Protein AF-L8LWR5-F1 (afdb_monomer_lite)

Radius of gyration: 21.98 Å; chains: 1; bounding box: 52×37×70 Å

Secondary structure (DSSP, 8-state):
-PPPPEEEEEEEEE-SSSHHHHHHHHHHHHHHSTTEEEEEE--EEEEPPSSSS-PPEEEEEEEEEE-S-HHHHHHHHHHHHHHTT----STT---S-EEEEEEETT--EEETTEEES-TTGGG-HHHHHHHHHH-TTPBPTTT--BHHHHHTTS--TTEEEEBPPPTT-B--HHHIIIIISS--SSS-HHHHHHTTT--TT-HHHHHHHHHHHHHHSPEEEEEEETTEEEEEEEEEEE-TTS-EEEEEEEEEEETTT--EEEEEEEEPTTS---

Foldseek 3Di:
DQQFWWKWKKKKKAFDDPQVVLRVVLLVLQCVDPFKHWPDKFFWWWFAADDDDDGTMTMIMTIITGSDDPVVVVVVQVVSQVVQVADPDDDSDGGGMDMGTAATHLDADDDPVDGPNPPCQLADLSNLVRCCRPFQQDQRNPVRDGSVVSNVVYDNPGTWGFAQADLQADEDLCCQQVNQQDADPPQHNNVVLCVLPDHNVPSVLQVVLVSVQSVPWTWTFDQADPQATKIKTWDWRQGPNRDTFTKIWIWGLGPVPRHIYTDDMDGDPPDPDD

Structure (mmCIF, N/CA/C/O backbone):
data_AF-L8LWR5-F1
#
_entry.id   AF-L8LWR5-F1
#
loop_
_atom_site.group_PDB
_atom_site.id
_atom_site.type_symbol
_atom_site.label_atom_id
_atom_site.label_alt_id
_atom_site.label_comp_id
_atom_site.label_asym_id
_atom_site.label_entity_id
_atom_site.label_seq_id
_atom_site.pdbx_PDB_ins_code
_atom_site.Cartn_x
_atom_site.Cartn_y
_atom_site.Cartn_z
_atom_site.occupancy
_atom_site.B_iso_or_equiv
_atom_site.auth_seq_id
_atom_site.auth_comp_id
_atom_site.auth_asym_id
_atom_site.auth_atom_id
_atom_site.pdbx_PDB_model_num
ATOM 1 N N . MET A 1 1 ? -4.055 -8.097 36.828 1.00 40.09 1 MET A N 1
ATOM 2 C CA . MET A 1 1 ? -4.876 -8.878 35.877 1.00 40.09 1 MET A CA 1
ATOM 3 C C . MET A 1 1 ? -4.108 -8.905 34.569 1.00 40.09 1 MET A C 1
ATOM 5 O O . MET A 1 1 ? -3.702 -7.833 34.145 1.00 40.09 1 MET A O 1
ATOM 9 N N . LYS A 1 2 ? -3.802 -10.078 33.997 1.00 43.31 2 LYS A N 1
ATOM 10 C CA . LYS A 1 2 ? -3.203 -10.131 32.653 1.00 43.31 2 LYS A CA 1
ATOM 11 C C . LYS A 1 2 ? -4.233 -9.543 31.689 1.00 43.31 2 LYS A C 1
ATOM 13 O O . LYS A 1 2 ? -5.351 -10.051 31.640 1.00 43.31 2 LYS A O 1
ATOM 18 N N . GLN A 1 3 ? -3.900 -8.433 31.037 1.00 62.25 3 GLN A N 1
ATOM 19 C CA . GLN A 1 3 ? -4.728 -7.875 29.974 1.00 62.25 3 GLN A CA 1
ATOM 20 C C . GLN A 1 3 ? -4.812 -8.953 28.881 1.00 62.25 3 GLN A C 1
ATOM 22 O O . GLN A 1 3 ? -3.787 -9.537 28.534 1.00 62.25 3 GLN A O 1
ATOM 27 N N . GLY A 1 4 ? -6.016 -9.309 28.428 1.00 80.00 4 GLY A N 1
ATOM 28 C CA . GLY A 1 4 ? -6.154 -10.218 27.286 1.00 80.00 4 GLY A CA 1
ATOM 29 C C . GLY A 1 4 ? -5.537 -9.593 26.033 1.00 80.00 4 GLY A C 1
ATOM 30 O O . GLY A 1 4 ? -5.443 -8.370 25.951 1.00 80.00 4 GLY A O 1
ATOM 31 N N . SER A 1 5 ? -5.121 -10.422 25.075 1.00 91.38 5 SER A N 1
ATOM 32 C CA . SER A 1 5 ? -4.774 -9.935 23.738 1.00 91.38 5 SER A CA 1
ATOM 33 C C . SER A 1 5 ? -6.059 -9.637 22.963 1.00 91.38 5 SER A C 1
ATOM 35 O O . SER A 1 5 ? -7.003 -10.433 23.007 1.00 91.38 5 SER A O 1
ATOM 37 N N . PHE A 1 6 ? -6.112 -8.492 22.289 1.00 96.81 6 PHE A N 1
ATOM 38 C CA . PHE A 1 6 ? -7.252 -8.054 21.492 1.00 96.81 6 PHE A CA 1
ATOM 39 C C . PHE A 1 6 ? -6.855 -7.907 20.022 1.00 96.81 6 PHE A C 1
ATOM 41 O O . PHE A 1 6 ? -5.813 -7.305 19.748 1.00 96.81 6 PHE A O 1
ATOM 48 N N . PRO A 1 7 ? -7.703 -8.358 19.080 1.00 98.06 7 PRO A N 1
ATOM 49 C CA . PRO A 1 7 ? -7.481 -8.084 17.674 1.00 98.06 7 PRO A CA 1
ATOM 50 C C . PRO A 1 7 ? -7.686 -6.590 17.423 1.00 98.06 7 PRO A C 1
ATOM 52 O O . PRO A 1 7 ? -8.655 -5.982 17.885 1.00 98.06 7 PRO A O 1
ATOM 55 N N . VAL A 1 8 ? -6.791 -5.991 16.657 1.00 98.69 8 VAL A N 1
ATOM 56 C CA . VAL A 1 8 ? -6.771 -4.566 16.335 1.00 98.69 8 VAL A CA 1
ATOM 57 C C . VAL A 1 8 ? -6.543 -4.398 14.841 1.00 98.69 8 VAL A C 1
ATOM 59 O O . VAL A 1 8 ? -5.722 -5.099 14.256 1.00 98.69 8 VAL A O 1
ATOM 62 N N . ALA A 1 9 ? -7.225 -3.431 14.232 1.00 98.81 9 ALA A N 1
ATOM 63 C CA . ALA A 1 9 ? -6.930 -2.995 12.872 1.00 98.81 9 ALA A CA 1
ATOM 64 C C . ALA A 1 9 ? -6.361 -1.575 12.888 1.00 98.81 9 ALA A C 1
ATOM 66 O O . ALA A 1 9 ? -6.927 -0.680 13.526 1.00 98.81 9 ALA A O 1
ATOM 67 N N . ILE A 1 10 ? -5.273 -1.362 12.152 1.00 98.81 10 ILE A N 1
ATOM 68 C CA . ILE A 1 10 ? -4.695 -0.036 11.907 1.00 98.81 10 ILE A CA 1
ATOM 69 C C . ILE A 1 10 ? -4.599 0.238 10.404 1.00 98.81 10 ILE A C 1
ATOM 71 O O . ILE A 1 10 ? -4.400 -0.691 9.619 1.00 98.81 10 ILE A O 1
ATOM 75 N N . ALA A 1 11 ? -4.702 1.506 10.008 1.00 98.62 11 ALA A N 1
ATOM 76 C CA . ALA A 1 11 ? -4.314 1.966 8.677 1.00 98.62 11 ALA A CA 1
ATOM 77 C C . ALA A 1 11 ? -2.909 2.567 8.722 1.00 98.62 11 ALA A C 1
ATOM 79 O O . ALA A 1 11 ? -2.518 3.186 9.712 1.00 98.62 11 ALA A O 1
ATOM 80 N N . LEU A 1 12 ? -2.176 2.405 7.625 1.00 98.44 12 LEU A N 1
ATOM 81 C CA . LEU A 1 12 ? -0.860 2.985 7.412 1.00 98.44 12 LEU A CA 1
ATOM 82 C C . LEU A 1 12 ? -0.876 3.800 6.119 1.00 98.44 12 LEU A C 1
ATOM 84 O O . LEU A 1 12 ? -1.425 3.338 5.118 1.00 98.44 12 LEU A O 1
ATOM 88 N N . GLY A 1 13 ? -0.247 4.975 6.126 1.00 97.62 13 GLY A N 1
ATOM 89 C CA . GLY A 1 13 ? -0.164 5.853 4.960 1.00 97.62 13 GLY A CA 1
ATOM 90 C C . GLY A 1 13 ? 1.150 6.627 4.875 1.00 97.62 13 GLY A C 1
ATOM 91 O O . GLY A 1 13 ? 1.664 7.113 5.878 1.00 97.62 13 GLY A O 1
ATOM 92 N N . SER A 1 14 ? 1.697 6.782 3.670 1.00 96.25 14 SER A N 1
ATOM 93 C CA . SER A 1 14 ? 2.899 7.587 3.410 1.00 96.25 14 SER A CA 1
ATOM 94 C C . SER A 1 14 ? 2.841 8.227 2.024 1.00 96.25 14 SER A C 1
ATOM 96 O O . SER A 1 14 ? 2.447 7.565 1.068 1.00 96.25 14 SER A O 1
ATOM 98 N N . ASN A 1 15 ? 3.239 9.497 1.896 1.00 94.19 15 ASN A N 1
ATOM 99 C CA . ASN A 1 15 ? 3.390 10.170 0.595 1.00 94.19 15 ASN A CA 1
ATOM 100 C C . ASN A 1 15 ? 4.654 11.039 0.480 1.00 94.19 15 ASN A C 1
ATOM 102 O O . ASN A 1 15 ? 4.763 11.865 -0.428 1.00 94.19 15 ASN A O 1
ATOM 106 N N . LEU A 1 16 ? 5.608 10.878 1.400 1.00 89.56 16 LEU A N 1
ATOM 107 C CA . LEU A 1 16 ? 6.911 11.540 1.359 1.00 89.56 16 LEU A CA 1
ATOM 108 C C . LEU A 1 16 ? 8.041 10.529 1.555 1.00 89.56 16 LEU A C 1
ATOM 110 O O . LEU A 1 16 ? 7.995 9.722 2.481 1.00 89.56 16 LEU A O 1
ATOM 114 N N . GLY A 1 17 ? 9.094 10.659 0.746 1.00 86.50 17 GLY A N 1
ATOM 115 C CA . GLY A 1 17 ? 10.268 9.787 0.791 1.00 86.50 17 GLY A CA 1
ATOM 116 C C . GLY A 1 17 ? 10.012 8.412 0.170 1.00 86.50 17 GLY A C 1
ATOM 117 O O . GLY A 1 17 ? 9.134 8.251 -0.675 1.00 86.50 17 GLY A O 1
ATOM 118 N N . GLU A 1 18 ? 10.787 7.418 0.601 1.00 83.19 18 GLU A N 1
ATOM 119 C CA . GLU A 1 18 ? 10.659 6.024 0.161 1.00 83.19 18 GLU A CA 1
ATOM 120 C C . GLU A 1 18 ? 9.482 5.340 0.875 1.00 83.19 18 GLU A C 1
ATOM 122 O O . GLU A 1 18 ? 9.669 4.527 1.781 1.00 83.19 18 GLU A O 1
ATOM 127 N N . SER A 1 19 ? 8.253 5.710 0.493 1.00 90.00 19 SER A N 1
ATOM 128 C CA . SER A 1 19 ? 7.019 5.367 1.212 1.00 90.00 19 SER A CA 1
ATOM 129 C C . SER A 1 19 ? 6.867 3.883 1.543 1.00 90.00 19 SER A C 1
ATOM 131 O O . SER A 1 19 ? 6.532 3.560 2.677 1.00 90.00 19 SER A O 1
ATOM 133 N N . ILE A 1 20 ? 7.161 2.969 0.611 1.00 86.56 20 ILE A N 1
ATOM 134 C CA . ILE A 1 20 ? 7.076 1.520 0.876 1.00 86.56 20 ILE A CA 1
ATOM 135 C C . ILE A 1 20 ? 8.054 1.115 1.983 1.00 86.56 20 ILE A C 1
ATOM 137 O O . ILE A 1 20 ? 7.659 0.448 2.933 1.00 86.56 20 ILE A O 1
ATOM 141 N N . SER A 1 21 ? 9.312 1.549 1.897 1.00 80.50 21 SER A N 1
ATOM 142 C CA . SER A 1 21 ? 10.330 1.242 2.906 1.00 80.50 21 SER A CA 1
ATOM 143 C C . SER A 1 21 ? 9.958 1.815 4.274 1.00 80.50 21 SER A C 1
ATOM 145 O O . SER A 1 21 ? 10.135 1.145 5.286 1.00 80.50 21 SER A O 1
ATOM 147 N N . ILE A 1 22 ? 9.404 3.031 4.317 1.00 90.62 22 ILE A N 1
ATOM 148 C CA . ILE A 1 22 ? 8.927 3.653 5.561 1.00 90.62 22 ILE A CA 1
ATOM 149 C C . ILE A 1 22 ? 7.793 2.826 6.183 1.00 90.62 22 ILE A C 1
ATOM 151 O O . ILE A 1 22 ? 7.815 2.563 7.384 1.00 90.62 22 ILE A O 1
ATOM 155 N N . LEU A 1 23 ? 6.826 2.392 5.372 1.00 95.19 23 LEU A N 1
ATOM 156 C CA . LEU A 1 23 ? 5.682 1.602 5.826 1.00 95.19 23 LEU A CA 1
ATOM 157 C C . LEU A 1 23 ? 6.098 0.205 6.318 1.00 95.19 23 LEU A C 1
ATOM 159 O O . LEU A 1 23 ? 5.654 -0.222 7.381 1.00 95.19 23 LEU A O 1
ATOM 163 N N . GLU A 1 24 ? 6.983 -0.490 5.598 1.00 90.88 24 GLU A N 1
ATOM 164 C CA . GLU A 1 24 ? 7.512 -1.796 6.025 1.00 90.88 24 GLU A CA 1
ATOM 165 C C . GLU A 1 24 ? 8.336 -1.669 7.319 1.00 90.88 24 GLU A C 1
ATOM 167 O O . GLU A 1 24 ? 8.183 -2.476 8.235 1.00 90.88 24 GLU A O 1
ATOM 172 N N . ASN A 1 25 ? 9.145 -0.612 7.458 1.00 90.25 25 ASN A N 1
ATOM 173 C CA . ASN A 1 25 ? 9.885 -0.351 8.695 1.00 90.25 25 ASN A CA 1
ATOM 174 C C . ASN A 1 25 ? 8.950 -0.087 9.886 1.00 90.25 25 ASN A C 1
ATOM 176 O O . ASN A 1 25 ? 9.220 -0.570 10.985 1.00 90.25 25 ASN A O 1
ATOM 180 N N . ALA A 1 26 ? 7.838 0.626 9.677 1.00 97.69 26 ALA A N 1
ATOM 181 C CA . ALA A 1 26 ? 6.839 0.854 10.721 1.00 97.69 26 ALA A CA 1
ATOM 182 C C . ALA A 1 26 ? 6.217 -0.461 11.217 1.00 97.69 26 ALA A C 1
ATOM 184 O O . ALA A 1 26 ? 6.031 -0.644 12.418 1.00 97.69 26 ALA A O 1
ATOM 185 N N . LEU A 1 27 ? 5.945 -1.405 10.312 1.00 96.62 27 LEU A N 1
ATOM 186 C CA . LEU A 1 27 ? 5.437 -2.733 10.666 1.00 96.62 27 LEU A CA 1
ATOM 187 C C . LEU A 1 27 ? 6.458 -3.572 11.440 1.00 96.62 27 LEU A C 1
ATOM 189 O O . LEU A 1 27 ? 6.092 -4.247 12.402 1.00 96.62 27 LEU A O 1
ATOM 193 N N . VAL A 1 28 ? 7.736 -3.505 11.056 1.00 94.56 28 VAL A N 1
ATOM 194 C CA . VAL A 1 28 ? 8.829 -4.146 11.803 1.00 94.56 28 VAL A CA 1
ATOM 195 C C . VAL A 1 28 ? 8.927 -3.565 13.215 1.00 94.56 28 VAL A C 1
ATOM 197 O O . VAL A 1 28 ? 9.036 -4.318 14.181 1.00 94.56 28 VAL A O 1
ATOM 200 N N . GLU A 1 29 ? 8.849 -2.241 13.362 1.00 97.50 29 GLU A N 1
ATOM 201 C CA . GLU A 1 29 ? 8.891 -1.586 14.672 1.00 97.50 29 GLU A CA 1
ATOM 202 C C . GLU A 1 29 ? 7.680 -1.948 15.547 1.00 97.50 29 GLU A C 1
ATOM 204 O O . GLU A 1 29 ? 7.843 -2.237 16.736 1.00 97.50 29 GLU A O 1
ATOM 209 N N . LEU A 1 30 ? 6.482 -2.016 14.958 1.00 97.75 30 LEU A N 1
ATOM 210 C CA . LEU A 1 30 ? 5.278 -2.490 15.645 1.00 97.75 30 LEU A CA 1
ATOM 211 C C . LEU A 1 30 ? 5.456 -3.914 16.172 1.00 97.75 30 LEU A C 1
ATOM 213 O O . LEU A 1 30 ? 5.200 -4.159 17.345 1.00 97.75 30 LEU A O 1
ATOM 217 N N . ASN A 1 31 ? 5.948 -4.832 15.340 1.00 96.31 31 ASN A N 1
ATOM 218 C CA . ASN A 1 31 ? 6.136 -6.230 15.727 1.00 96.31 31 ASN A CA 1
ATOM 219 C C . ASN A 1 31 ? 7.265 -6.439 16.757 1.00 96.31 31 ASN A C 1
ATOM 221 O O . ASN A 1 31 ? 7.297 -7.452 17.448 1.00 96.31 31 ASN A O 1
ATOM 225 N N . HIS A 1 32 ? 8.201 -5.494 16.869 1.00 96.44 32 HIS A N 1
ATOM 226 C CA . HIS A 1 32 ? 9.226 -5.493 17.917 1.00 96.44 32 HIS A CA 1
ATOM 227 C C . HIS A 1 32 ? 8.773 -4.807 19.214 1.00 96.44 32 HIS A C 1
ATOM 229 O O . HIS A 1 32 ? 9.500 -4.846 20.210 1.00 96.44 32 HIS A O 1
ATOM 235 N N . THR A 1 33 ? 7.598 -4.174 19.233 1.00 97.56 33 THR A N 1
ATOM 236 C CA . THR A 1 33 ? 7.085 -3.497 20.425 1.00 97.56 33 THR A CA 1
ATOM 237 C C . THR A 1 33 ? 6.434 -4.512 21.374 1.00 97.56 33 THR A C 1
ATOM 239 O O . THR A 1 33 ? 5.518 -5.224 20.964 1.00 97.56 33 THR A O 1
ATOM 242 N N . PRO A 1 34 ? 6.843 -4.586 22.658 1.00 97.00 34 PRO A N 1
ATOM 243 C CA . PRO A 1 34 ? 6.244 -5.514 23.615 1.00 97.00 34 PRO A CA 1
ATOM 244 C C . PRO A 1 34 ? 4.724 -5.350 23.733 1.00 97.00 34 PRO A C 1
ATOM 246 O O . PRO A 1 34 ? 4.220 -4.237 23.886 1.00 97.00 34 PRO A O 1
ATOM 249 N N . GLY A 1 35 ? 4.002 -6.471 23.699 1.00 97.00 35 GLY A N 1
ATOM 250 C CA . GLY A 1 35 ? 2.539 -6.487 23.765 1.00 97.00 35 GLY A CA 1
ATOM 251 C C . GLY A 1 35 ? 1.842 -6.170 22.439 1.00 97.00 35 GLY A C 1
ATOM 252 O O . GLY A 1 35 ? 0.635 -5.940 22.452 1.00 97.00 35 GLY A O 1
ATOM 253 N N . ILE A 1 36 ? 2.568 -6.144 21.316 1.00 98.31 36 ILE A N 1
ATOM 254 C CA . ILE A 1 36 ? 2.018 -6.062 19.958 1.00 98.31 36 ILE A CA 1
ATOM 255 C C . ILE A 1 36 ? 2.580 -7.223 19.137 1.00 98.31 36 ILE A C 1
ATOM 257 O O . ILE A 1 36 ? 3.788 -7.427 19.082 1.00 98.31 36 ILE A O 1
ATOM 261 N N . THR A 1 37 ? 1.702 -7.968 18.474 1.00 98.12 37 THR A N 1
ATOM 262 C CA . THR A 1 37 ? 2.071 -8.977 17.476 1.00 98.12 37 THR A CA 1
ATOM 263 C C . THR A 1 37 ? 1.447 -8.601 16.143 1.00 98.12 37 THR A C 1
ATOM 265 O O . THR A 1 37 ? 0.239 -8.388 16.068 1.00 98.12 37 THR A O 1
ATOM 268 N N . LEU A 1 38 ? 2.251 -8.521 15.082 1.00 97.75 38 LEU A N 1
ATOM 269 C CA . LEU A 1 38 ? 1.737 -8.344 13.725 1.00 97.75 38 LEU A CA 1
ATOM 270 C C . LEU A 1 38 ? 1.158 -9.672 13.225 1.00 97.75 38 LEU A C 1
ATOM 272 O O . LEU A 1 38 ? 1.894 -10.636 13.028 1.00 97.75 38 LEU A O 1
ATOM 276 N N . VAL A 1 39 ? -0.155 -9.713 12.998 1.00 97.25 39 VAL A N 1
ATOM 277 C CA . VAL A 1 39 ? -0.863 -10.912 12.520 1.00 97.25 39 VAL A CA 1
ATOM 278 C C . VAL A 1 39 ? -0.810 -10.990 10.997 1.00 97.25 39 VAL A C 1
ATOM 280 O O . VAL A 1 39 ? -0.465 -12.022 10.427 1.00 97.25 39 VAL A O 1
ATOM 283 N N . SER A 1 40 ? -1.157 -9.896 10.320 1.00 93.81 40 SER A N 1
ATOM 284 C CA . SER A 1 40 ? -1.115 -9.798 8.858 1.00 93.81 40 SER A CA 1
ATOM 285 C C . SER A 1 40 ? -1.116 -8.340 8.400 1.00 93.81 40 SER A C 1
ATOM 287 O O . SER A 1 40 ? -1.398 -7.426 9.177 1.00 93.81 40 SER A O 1
ATOM 289 N N . ARG A 1 41 ? -0.817 -8.118 7.118 1.00 97.19 41 ARG A N 1
ATOM 290 C CA . ARG A 1 41 ? -1.005 -6.831 6.445 1.00 97.19 41 ARG A CA 1
ATOM 291 C C . ARG A 1 41 ? -1.672 -7.023 5.094 1.00 97.19 41 ARG A C 1
ATOM 293 O O . ARG A 1 41 ? -1.498 -8.069 4.472 1.00 97.19 41 ARG A O 1
ATOM 300 N N . SER A 1 42 ? -2.371 -5.996 4.631 1.00 95.44 42 SER A N 1
ATOM 301 C CA . SER A 1 42 ? -2.891 -5.936 3.270 1.00 95.44 42 SER A CA 1
ATOM 302 C C . SER A 1 42 ? -1.758 -5.770 2.259 1.00 95.44 42 SER A C 1
ATOM 304 O O . SER A 1 42 ? -0.590 -5.524 2.597 1.00 95.44 42 SER A O 1
ATOM 306 N N . SER A 1 43 ? -2.121 -5.826 0.987 1.00 91.38 43 SER A N 1
ATOM 307 C CA . SER A 1 43 ? -1.317 -5.252 -0.077 1.00 91.38 43 SER A CA 1
ATOM 308 C C . SER A 1 43 ? -1.186 -3.734 0.093 1.00 91.38 43 SER A C 1
ATOM 310 O O . SER A 1 43 ? -1.947 -3.095 0.827 1.00 91.38 43 SER A O 1
ATOM 312 N N . TRP A 1 44 ? -0.202 -3.146 -0.586 1.00 92.69 44 TRP A N 1
ATOM 313 C CA . TRP A 1 44 ? -0.076 -1.695 -0.677 1.00 92.69 44 TRP A CA 1
ATOM 314 C C . TRP A 1 44 ? -1.005 -1.169 -1.775 1.00 92.69 44 TRP A C 1
ATOM 316 O O . TRP A 1 44 ? -1.213 -1.831 -2.790 1.00 92.69 44 TRP A O 1
ATOM 326 N N . TYR A 1 45 ? -1.557 0.025 -1.596 1.00 92.50 45 TYR A N 1
ATOM 327 C CA . TYR A 1 45 ? -2.440 0.675 -2.562 1.00 92.50 45 TYR A CA 1
ATOM 328 C C . TYR A 1 45 ? -1.973 2.106 -2.789 1.00 92.50 45 TYR A C 1
ATOM 330 O O . TYR A 1 45 ? -1.741 2.839 -1.831 1.00 92.50 45 TYR A O 1
ATOM 338 N N . GLN A 1 46 ? -1.854 2.524 -4.046 1.00 92.38 46 GLN A N 1
ATOM 339 C CA . GLN A 1 46 ? -1.628 3.923 -4.379 1.00 92.38 46 GLN A CA 1
ATOM 340 C C . GLN 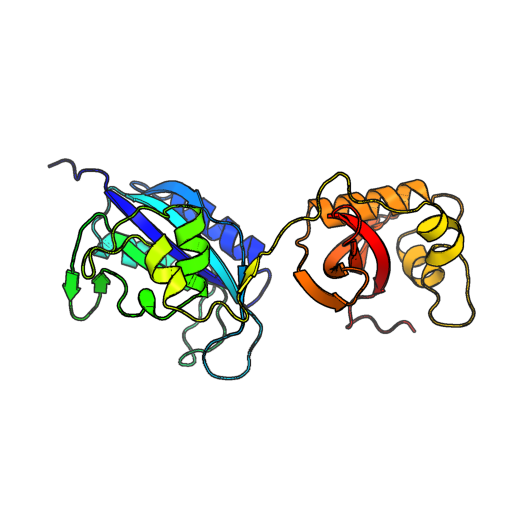A 1 46 ? -2.965 4.649 -4.450 1.00 92.38 46 GLN A C 1
ATOM 342 O O . GLN A 1 46 ? -3.888 4.181 -5.119 1.00 92.38 46 GLN A O 1
ATOM 347 N N . THR A 1 47 ? -3.065 5.799 -3.786 1.00 93.00 47 THR A N 1
ATOM 348 C CA . THR A 1 47 ? -4.306 6.573 -3.740 1.00 93.00 47 THR A CA 1
ATOM 349 C C . THR A 1 47 ? -4.074 8.068 -3.888 1.00 93.00 47 THR A C 1
ATOM 351 O O . THR A 1 47 ? -3.038 8.605 -3.490 1.00 93.00 47 THR A O 1
ATOM 354 N N . LYS A 1 48 ? -5.068 8.777 -4.429 1.00 90.25 48 LYS A N 1
ATOM 355 C CA . LYS A 1 48 ? -5.031 10.243 -4.475 1.00 90.25 48 LYS A CA 1
ATOM 356 C C . LYS A 1 48 ? -5.125 10.847 -3.068 1.00 90.25 48 LYS A C 1
ATOM 358 O O . LYS A 1 48 ? -5.798 10.278 -2.204 1.00 90.25 48 LYS A O 1
ATOM 363 N N . PRO A 1 49 ? -4.452 11.980 -2.809 1.00 88.31 49 PRO A N 1
ATOM 364 C CA . PRO A 1 49 ? -4.560 12.662 -1.529 1.00 88.31 49 PRO A CA 1
ATOM 365 C C . PRO A 1 49 ? -5.948 13.282 -1.345 1.00 88.31 49 PRO A C 1
ATOM 367 O O . PRO A 1 49 ? -6.548 13.788 -2.291 1.00 88.31 49 PRO A O 1
ATOM 370 N N . ILE A 1 50 ? -6.433 13.306 -0.102 1.00 84.12 50 ILE A N 1
ATOM 371 C CA . ILE A 1 50 ? -7.591 14.122 0.278 1.00 84.12 50 ILE A CA 1
ATOM 372 C C . ILE A 1 50 ? -7.093 15.504 0.701 1.00 84.12 50 ILE A C 1
ATOM 374 O O . ILE A 1 50 ? -6.312 15.614 1.647 1.00 84.12 50 ILE A O 1
ATOM 378 N N . GLY A 1 51 ? -7.606 16.555 0.061 1.00 84.19 51 GLY A N 1
ATOM 379 C CA . GLY A 1 51 ? -7.288 17.945 0.390 1.00 84.19 51 GLY A CA 1
ATOM 380 C C . GLY A 1 51 ? -6.437 18.620 -0.693 1.00 84.19 51 GLY A C 1
ATOM 381 O O . GLY A 1 51 ? -6.708 18.407 -1.875 1.00 84.19 51 GLY A O 1
ATOM 382 N N . PRO A 1 52 ? -5.464 19.479 -0.329 1.00 84.31 52 PRO A N 1
ATOM 383 C CA . PRO A 1 52 ? -4.688 20.242 -1.305 1.00 84.31 52 PRO A CA 1
ATOM 384 C C . PRO A 1 52 ? -3.851 19.328 -2.221 1.00 84.31 52 PRO A C 1
ATOM 386 O O . PRO A 1 52 ? -3.492 18.219 -1.803 1.00 84.31 52 PRO A O 1
ATOM 389 N N . PRO A 1 53 ? -3.501 19.789 -3.443 1.00 87.69 53 PRO A N 1
ATOM 390 C CA . PRO A 1 53 ? -2.619 19.054 -4.345 1.00 87.69 53 PRO A CA 1
ATOM 391 C C . PRO A 1 53 ? -1.287 18.703 -3.679 1.00 87.69 53 PRO A C 1
ATOM 393 O O . PRO A 1 53 ? -0.587 19.570 -3.162 1.00 87.69 53 PRO A O 1
ATOM 396 N N . GLN A 1 54 ? -0.946 17.419 -3.705 1.00 88.75 54 GLN A N 1
ATOM 397 C CA . GLN A 1 54 ? 0.262 16.853 -3.108 1.00 88.75 54 GLN A CA 1
ATOM 398 C C . GLN A 1 54 ? 0.567 15.491 -3.759 1.00 88.75 54 GLN A C 1
ATOM 400 O O . GLN A 1 54 ? -0.250 15.020 -4.558 1.00 88.75 54 GLN A O 1
ATOM 405 N N . PRO A 1 55 ? 1.713 14.850 -3.462 1.00 88.12 55 PRO A N 1
ATOM 406 C CA . PRO A 1 55 ? 2.001 13.519 -3.982 1.00 88.12 55 PRO A CA 1
ATOM 407 C C . PRO A 1 55 ? 0.935 12.490 -3.584 1.00 88.12 55 PRO A C 1
ATOM 409 O O . PRO A 1 55 ? 0.337 12.580 -2.506 1.00 88.12 55 PRO A O 1
ATOM 412 N N . ASP A 1 56 ? 0.731 11.506 -4.460 1.00 91.44 56 ASP A N 1
ATOM 413 C CA . ASP A 1 56 ? -0.116 10.344 -4.193 1.00 91.44 56 ASP A CA 1
ATOM 414 C C . ASP A 1 56 ? 0.389 9.586 -2.951 1.00 91.44 56 ASP A C 1
ATOM 416 O O . ASP A 1 56 ? 1.591 9.516 -2.694 1.00 91.44 56 ASP A O 1
ATOM 420 N N . TYR A 1 57 ? -0.538 9.012 -2.187 1.00 94.88 57 TYR A N 1
ATOM 421 C CA . TYR A 1 57 ? -0.230 8.190 -1.022 1.00 94.88 57 TYR A CA 1
ATOM 422 C C . TYR A 1 57 ? -0.020 6.736 -1.408 1.00 94.88 57 TYR A C 1
ATOM 424 O O . TYR A 1 57 ? -0.703 6.223 -2.290 1.00 94.88 57 TYR A O 1
ATOM 432 N N . ILE A 1 58 ? 0.847 6.060 -0.663 1.00 94.81 58 ILE A N 1
ATOM 433 C CA . ILE A 1 58 ? 0.809 4.616 -0.488 1.00 94.81 58 ILE A CA 1
ATOM 434 C C . ILE A 1 58 ? 0.093 4.326 0.827 1.00 94.81 58 ILE A C 1
ATOM 436 O O . ILE A 1 58 ? 0.518 4.817 1.872 1.00 94.81 58 ILE A O 1
ATOM 440 N N . ASN A 1 59 ? -0.989 3.552 0.767 1.00 98.00 59 ASN A N 1
ATOM 441 C CA . ASN A 1 59 ? -1.807 3.156 1.908 1.00 98.00 59 ASN A CA 1
ATOM 442 C C . ASN A 1 59 ? -1.888 1.633 2.043 1.00 98.00 59 ASN A C 1
ATOM 444 O O . ASN A 1 59 ? -1.765 0.899 1.063 1.00 98.00 59 ASN A O 1
ATOM 448 N N . GLY A 1 60 ? -2.135 1.165 3.260 1.00 97.81 60 GLY A N 1
ATOM 449 C CA . GLY A 1 60 ? -2.422 -0.232 3.573 1.00 97.81 60 GLY A CA 1
ATOM 450 C C . GLY A 1 60 ? -3.053 -0.362 4.956 1.00 97.81 60 GLY A C 1
ATOM 451 O O . GLY A 1 60 ? -3.221 0.626 5.669 1.00 97.81 60 GLY A O 1
ATOM 452 N N . CYS A 1 61 ? -3.413 -1.581 5.338 1.00 98.75 61 CYS A N 1
ATOM 453 C CA . CYS A 1 61 ? -3.908 -1.909 6.671 1.00 98.75 61 CYS A CA 1
ATOM 454 C C . CYS A 1 61 ? -3.105 -3.062 7.270 1.00 98.75 61 CYS A C 1
ATOM 456 O O . CYS A 1 61 ? -2.551 -3.891 6.547 1.00 98.75 61 CYS A O 1
ATOM 458 N N . ALA A 1 62 ? -3.066 -3.126 8.597 1.00 98.69 62 ALA A N 1
ATOM 459 C CA . ALA A 1 62 ? -2.487 -4.244 9.327 1.00 98.69 62 ALA A CA 1
ATOM 460 C C . ALA A 1 62 ? -3.429 -4.720 10.428 1.00 98.69 62 ALA A C 1
ATOM 462 O O . ALA A 1 62 ? -4.096 -3.910 11.079 1.00 98.69 62 ALA A O 1
ATOM 463 N N . LEU A 1 63 ? -3.449 -6.038 10.626 1.00 98.69 63 LEU A N 1
ATOM 464 C CA . LEU A 1 63 ? -4.067 -6.675 11.777 1.00 98.69 63 LEU A CA 1
ATOM 465 C C . LEU A 1 63 ? -3.003 -6.965 12.821 1.00 98.69 63 LEU A C 1
ATOM 467 O O . LEU A 1 63 ? -1.958 -7.544 12.516 1.00 98.69 63 LEU A O 1
ATOM 471 N N . LEU A 1 64 ? -3.296 -6.573 14.051 1.00 98.62 64 LEU A N 1
ATOM 472 C CA . LEU A 1 64 ? -2.437 -6.760 15.204 1.00 98.62 64 LEU A CA 1
ATOM 473 C C . LEU A 1 64 ? -3.190 -7.534 16.282 1.00 98.62 64 LEU A C 1
ATOM 475 O O . LEU A 1 64 ? -4.395 -7.362 16.434 1.00 98.62 64 LEU A O 1
ATOM 479 N N . ASP A 1 65 ? -2.455 -8.298 17.074 1.00 98.38 65 ASP A N 1
ATOM 480 C CA . ASP A 1 65 ? -2.895 -8.791 18.374 1.00 98.38 65 ASP A CA 1
ATOM 481 C C . ASP A 1 65 ? -2.189 -7.966 19.451 1.00 98.38 65 ASP A C 1
ATOM 483 O O . ASP A 1 65 ? -0.959 -7.859 19.458 1.00 98.38 65 ASP A O 1
ATOM 487 N N . VAL A 1 66 ? -2.967 -7.309 20.315 1.00 97.94 66 VAL A N 1
ATOM 488 C CA . VAL A 1 66 ? -2.469 -6.254 21.205 1.00 97.94 66 VAL A CA 1
ATOM 489 C C . VAL A 1 66 ? -2.895 -6.485 22.653 1.00 97.94 66 VAL A C 1
ATOM 491 O O . VAL A 1 66 ? -4.078 -6.604 22.955 1.00 97.94 66 VAL A O 1
ATOM 494 N N . GLU A 1 67 ? -1.928 -6.460 23.569 1.00 97.56 67 GLU A N 1
ATOM 495 C CA . GLU A 1 67 ? -2.136 -6.512 25.028 1.00 97.56 67 GLU A CA 1
ATOM 496 C C . GLU A 1 67 ? -2.184 -5.108 25.669 1.00 97.56 67 GLU A C 1
ATOM 498 O O . GLU A 1 67 ? -2.552 -4.943 26.833 1.00 97.56 67 GLU A O 1
ATOM 503 N N . LEU A 1 68 ? -1.796 -4.071 24.921 1.00 96.88 68 LEU A N 1
ATOM 504 C CA . LEU A 1 68 ? -1.788 -2.671 25.358 1.00 96.88 68 LEU A CA 1
ATOM 505 C C . LEU A 1 68 ? -3.197 -2.077 25.394 1.00 96.88 68 LEU A C 1
ATOM 507 O O . LEU A 1 68 ? -4.015 -2.363 24.526 1.00 96.88 68 LEU A O 1
ATOM 511 N N . THR A 1 69 ? -3.463 -1.151 26.319 1.00 96.75 69 THR A N 1
ATOM 512 C CA . THR A 1 69 ? -4.715 -0.371 26.299 1.00 96.75 69 THR A CA 1
ATOM 513 C C . THR A 1 69 ? -4.832 0.468 25.014 1.00 96.75 69 THR A C 1
ATOM 515 O O . THR A 1 69 ? -3.805 0.848 24.448 1.00 96.75 69 THR A O 1
ATOM 518 N N . PRO A 1 70 ? -6.049 0.850 24.571 1.00 97.00 70 PRO A N 1
ATOM 519 C CA . PRO A 1 70 ? -6.224 1.671 23.368 1.00 97.00 70 PRO A CA 1
ATOM 520 C C . PRO A 1 70 ? -5.414 2.973 23.385 1.00 97.00 70 PRO A C 1
ATOM 522 O O . PRO A 1 70 ? -4.839 3.368 22.375 1.00 97.00 70 PRO A O 1
ATOM 525 N N . LYS A 1 71 ? -5.319 3.619 24.555 1.00 96.62 71 LYS A N 1
ATOM 526 C CA . LYS A 1 71 ? -4.523 4.837 24.727 1.00 96.62 71 LYS A CA 1
ATOM 527 C C . LYS A 1 71 ? -3.021 4.561 24.611 1.00 96.62 71 LYS A C 1
ATOM 529 O O . LYS A 1 71 ? -2.338 5.294 23.905 1.00 96.62 71 LYS A O 1
ATOM 534 N N . ALA A 1 72 ? -2.524 3.498 25.246 1.00 97.25 72 ALA A N 1
ATOM 535 C CA . ALA A 1 72 ? -1.116 3.117 25.144 1.00 97.25 72 ALA A CA 1
ATOM 536 C C . ALA A 1 72 ? -0.734 2.720 23.709 1.00 97.25 72 ALA A C 1
ATOM 538 O O . ALA A 1 72 ? 0.328 3.108 23.234 1.00 97.25 72 ALA A O 1
ATOM 539 N N . LEU A 1 73 ? -1.616 2.011 22.996 1.00 98.06 73 LEU A N 1
ATOM 540 C CA . LEU A 1 73 ? -1.419 1.712 21.581 1.00 98.06 73 LEU A CA 1
ATOM 541 C C . LEU A 1 73 ? -1.361 2.996 20.744 1.00 98.06 73 LEU A C 1
ATOM 543 O O . LEU A 1 73 ? -0.436 3.149 19.955 1.00 98.06 73 LEU A O 1
ATOM 547 N N . LEU A 1 74 ? -2.298 3.932 20.933 1.00 97.88 74 LEU A N 1
ATOM 548 C CA . LEU A 1 74 ? -2.276 5.218 20.230 1.00 97.88 74 LEU A CA 1
ATOM 549 C C . LEU A 1 74 ? -0.954 5.967 20.462 1.00 97.88 74 LEU A C 1
ATOM 551 O O . LEU A 1 74 ? -0.357 6.462 19.510 1.00 97.88 74 LEU A O 1
ATOM 555 N N . ASP A 1 75 ? -0.476 6.022 21.706 1.00 97.62 75 ASP A N 1
ATOM 556 C CA . ASP A 1 75 ? 0.794 6.675 22.037 1.00 97.62 75 ASP A CA 1
ATOM 557 C C . ASP A 1 75 ? 1.990 5.969 21.367 1.00 97.62 75 ASP A C 1
ATOM 559 O O . ASP A 1 75 ? 2.895 6.635 20.862 1.00 97.62 75 ASP A O 1
ATOM 563 N N . THR A 1 76 ? 1.971 4.635 21.275 1.00 98.12 76 THR A N 1
ATOM 564 C CA . THR A 1 76 ? 2.953 3.860 20.498 1.00 98.12 76 THR A CA 1
ATOM 565 C C . THR A 1 76 ? 2.929 4.239 19.017 1.00 98.12 76 THR A C 1
ATOM 567 O O . THR A 1 76 ? 3.985 4.534 18.459 1.00 98.12 76 THR A O 1
ATOM 570 N N . LEU A 1 77 ? 1.751 4.291 18.384 1.00 98.19 77 LEU A N 1
ATOM 571 C CA . LEU A 1 77 ? 1.617 4.667 16.971 1.00 98.19 77 LEU A CA 1
ATOM 572 C C . LEU A 1 77 ? 2.190 6.070 16.715 1.00 98.19 77 LEU A C 1
ATOM 574 O O . LEU A 1 77 ? 3.025 6.249 15.829 1.00 98.19 77 LEU A O 1
ATOM 578 N N . LEU A 1 78 ? 1.826 7.051 17.548 1.00 96.75 78 LEU A N 1
ATOM 579 C CA . LEU A 1 78 ? 2.325 8.427 17.441 1.00 96.75 78 LEU A CA 1
ATOM 580 C C . LEU A 1 78 ? 3.852 8.520 17.606 1.00 96.75 78 LEU A C 1
ATOM 582 O O . LEU A 1 78 ? 4.494 9.348 16.954 1.00 96.75 78 LEU A O 1
ATOM 586 N N . ASN A 1 79 ? 4.446 7.678 18.455 1.00 97.31 79 ASN A N 1
ATOM 587 C CA . ASN A 1 79 ? 5.896 7.627 18.637 1.00 97.31 79 ASN A CA 1
ATOM 588 C C . ASN A 1 79 ? 6.619 7.049 17.412 1.00 97.31 79 ASN A C 1
ATOM 590 O O . ASN A 1 79 ? 7.661 7.580 17.022 1.00 97.31 79 ASN A O 1
ATOM 594 N N . ILE A 1 80 ? 6.073 6.002 16.786 1.00 97.56 80 ILE A N 1
ATOM 595 C CA . ILE A 1 80 ? 6.629 5.418 15.552 1.00 97.56 80 ILE A CA 1
ATOM 596 C C . ILE A 1 80 ? 6.593 6.449 14.417 1.00 97.56 80 ILE A C 1
ATOM 598 O O . ILE A 1 80 ? 7.584 6.652 13.718 1.00 97.56 80 ILE A O 1
ATOM 602 N N . GLU A 1 81 ? 5.495 7.193 14.284 1.00 97.44 81 GLU A N 1
ATOM 603 C CA . GLU A 1 81 ? 5.409 8.302 13.328 1.00 97.44 81 GLU A CA 1
ATOM 604 C C . GLU A 1 81 ? 6.475 9.377 13.555 1.00 97.44 81 GLU A C 1
ATOM 606 O O . GLU A 1 81 ? 7.089 9.862 12.602 1.00 97.44 81 GLU A O 1
ATOM 611 N N . ALA A 1 82 ? 6.696 9.766 14.814 1.00 95.12 82 ALA A N 1
ATOM 612 C CA . ALA A 1 82 ? 7.697 10.766 15.158 1.00 95.12 82 ALA A CA 1
ATOM 613 C C . ALA A 1 82 ? 9.110 10.296 14.770 1.00 95.12 82 ALA A C 1
ATOM 615 O O . ALA A 1 82 ? 9.871 11.067 14.183 1.00 95.12 82 ALA A O 1
ATOM 616 N N . LYS A 1 83 ? 9.439 9.019 15.016 1.00 94.31 83 LYS A N 1
ATOM 617 C CA . LYS A 1 83 ? 10.712 8.404 14.597 1.00 94.31 83 LYS A CA 1
ATOM 618 C C . LYS A 1 83 ? 10.856 8.317 13.078 1.00 94.31 83 LYS A C 1
ATOM 620 O O . LYS A 1 83 ? 11.951 8.521 12.564 1.00 94.31 83 LYS A O 1
ATOM 625 N N . ALA A 1 84 ? 9.756 8.105 12.357 1.00 92.25 84 ALA A N 1
ATOM 626 C CA . ALA A 1 84 ? 9.704 8.157 10.896 1.00 92.25 84 ALA A CA 1
ATOM 627 C C . ALA A 1 84 ? 9.737 9.594 10.329 1.00 92.25 84 ALA A C 1
ATOM 629 O O . ALA A 1 84 ? 9.520 9.804 9.134 1.00 92.25 84 ALA A O 1
ATOM 630 N N . GLY A 1 85 ? 9.986 10.611 11.162 1.00 91.25 85 GLY A N 1
ATOM 631 C CA . GLY A 1 85 ? 10.169 11.994 10.727 1.00 91.25 85 GLY A CA 1
ATOM 632 C C . GLY A 1 85 ? 8.871 12.746 10.437 1.00 91.25 85 GLY A C 1
ATOM 633 O O . GLY A 1 85 ? 8.896 13.733 9.700 1.00 91.25 85 GLY A O 1
ATOM 634 N N . ARG A 1 86 ? 7.727 12.312 10.988 1.00 89.94 86 ARG A N 1
ATOM 635 C CA . ARG A 1 86 ? 6.453 13.024 10.814 1.00 89.94 86 ARG A CA 1
ATOM 636 C C . ARG A 1 86 ? 6.528 14.413 11.462 1.00 89.94 86 ARG A C 1
ATOM 638 O O . ARG A 1 86 ? 6.619 14.533 12.681 1.00 89.94 86 ARG A O 1
ATOM 645 N N . ILE A 1 87 ? 6.396 15.475 10.660 1.00 83.88 87 ILE A N 1
ATOM 646 C CA . ILE A 1 87 ? 6.320 16.867 11.140 1.00 83.88 87 ILE A CA 1
ATOM 647 C C . ILE A 1 87 ? 4.913 17.426 10.894 1.00 83.88 87 ILE A C 1
ATOM 649 O O . ILE A 1 87 ? 4.466 17.544 9.755 1.00 83.88 87 ILE A O 1
ATOM 653 N N . ARG A 1 88 ? 4.210 17.821 11.960 1.00 83.62 88 ARG A N 1
ATOM 654 C CA . ARG A 1 88 ? 2.856 18.396 11.880 1.00 83.62 88 ARG A CA 1
ATOM 655 C C . ARG A 1 88 ? 2.929 19.910 11.621 1.00 83.62 88 ARG A C 1
ATOM 657 O O . ARG A 1 88 ? 2.909 20.687 12.568 1.00 83.62 88 ARG A O 1
ATOM 664 N N . ARG A 1 89 ? 3.061 20.322 10.351 1.00 80.81 89 ARG A N 1
ATOM 665 C CA . ARG A 1 89 ? 3.090 21.750 9.945 1.00 80.81 89 ARG A CA 1
ATOM 666 C C . ARG A 1 89 ? 1.744 22.271 9.446 1.00 80.81 89 ARG A C 1
ATOM 668 O O . ARG A 1 89 ? 1.320 23.348 9.842 1.00 80.81 89 ARG A O 1
ATOM 675 N N . GLU A 1 90 ? 1.076 21.498 8.595 1.00 79.19 90 GLU A N 1
ATOM 676 C CA . GLU A 1 90 ? -0.146 21.909 7.899 1.00 79.19 90 GLU A CA 1
ATOM 677 C C . GLU A 1 90 ? -1.244 20.855 8.052 1.00 79.19 90 GLU A C 1
ATOM 679 O O . GLU A 1 90 ? -0.986 19.645 8.069 1.00 79.19 90 GLU A O 1
ATOM 684 N N . LYS A 1 91 ? -2.498 21.306 8.141 1.00 80.00 91 LYS A N 1
ATOM 685 C CA . LYS A 1 91 ? -3.657 20.410 8.145 1.00 80.00 91 LYS A CA 1
ATOM 686 C C . LYS A 1 91 ? -3.785 19.762 6.761 1.00 80.00 91 LYS A C 1
ATOM 688 O O . LYS A 1 91 ? -3.916 20.469 5.772 1.00 80.00 91 LYS A O 1
ATOM 693 N N . TRP A 1 92 ? -3.770 18.427 6.719 1.00 79.06 92 TRP A N 1
ATOM 694 C CA . TRP A 1 92 ? -3.783 17.612 5.486 1.00 79.06 92 TRP A CA 1
ATOM 695 C C . TRP A 1 92 ? -2.547 17.763 4.591 1.00 79.06 92 TRP A C 1
ATOM 697 O O . TRP A 1 92 ? -2.608 17.437 3.407 1.00 79.06 92 TRP A O 1
ATOM 707 N N . GLY A 1 93 ? -1.433 18.232 5.153 1.00 82.25 93 GLY A N 1
ATOM 708 C CA . GLY A 1 93 ? -0.169 18.277 4.434 1.00 82.25 93 GLY A CA 1
ATOM 709 C C . GLY A 1 93 ? 0.449 16.886 4.210 1.00 82.25 93 GLY A C 1
ATOM 710 O O . GLY A 1 93 ? 0.044 15.909 4.857 1.00 82.25 93 GLY A O 1
ATOM 711 N N . PRO A 1 94 ? 1.473 16.814 3.344 1.00 84.62 94 PRO A N 1
ATOM 712 C CA . PRO A 1 94 ? 2.239 15.599 3.106 1.00 84.62 94 PRO A CA 1
ATOM 713 C C . PRO A 1 94 ? 2.885 15.067 4.391 1.00 84.62 94 PRO A C 1
ATOM 715 O O . PRO A 1 94 ? 3.267 15.831 5.281 1.00 84.62 94 PRO A O 1
ATOM 718 N N . ARG A 1 95 ? 3.030 13.746 4.492 1.00 91.19 95 ARG A N 1
ATOM 719 C CA . ARG A 1 95 ? 3.572 13.060 5.669 1.00 91.19 95 ARG A CA 1
ATOM 720 C C . ARG A 1 95 ? 4.418 11.858 5.286 1.00 91.19 95 ARG A C 1
ATOM 722 O O . ARG A 1 95 ? 4.086 11.100 4.376 1.00 91.19 95 ARG A O 1
ATOM 729 N N . THR A 1 96 ? 5.507 11.691 6.027 1.00 93.69 96 THR A N 1
ATOM 730 C CA . THR A 1 96 ? 6.399 10.536 5.913 1.00 93.69 96 THR A CA 1
ATOM 731 C C . THR A 1 96 ? 5.699 9.256 6.355 1.00 93.69 96 THR A C 1
ATOM 733 O O . THR A 1 96 ? 5.798 8.255 5.659 1.00 93.69 96 THR A O 1
ATOM 736 N N . LEU A 1 97 ? 4.947 9.300 7.458 1.00 96.62 97 LEU A N 1
ATOM 737 C CA . LEU A 1 97 ? 4.153 8.190 7.980 1.00 96.62 97 LEU A CA 1
ATOM 738 C C . LEU A 1 97 ? 2.893 8.712 8.691 1.00 96.62 97 LEU A C 1
ATOM 740 O O . LEU A 1 97 ? 2.937 9.746 9.362 1.00 96.62 97 LEU A O 1
ATOM 744 N N . ASP A 1 98 ? 1.788 7.995 8.527 1.00 96.94 98 ASP A N 1
ATOM 745 C CA . ASP A 1 98 ? 0.504 8.150 9.217 1.00 96.94 98 ASP A CA 1
ATOM 746 C C . ASP A 1 98 ? 0.056 6.763 9.681 1.00 96.94 98 ASP A C 1
ATOM 748 O O . ASP A 1 98 ? 0.018 5.840 8.866 1.00 96.94 98 ASP A O 1
ATOM 752 N N . LEU A 1 99 ? -0.253 6.616 10.965 1.00 98.19 99 LEU A N 1
ATOM 753 C CA . LEU A 1 99 ? -0.754 5.397 11.585 1.00 98.19 99 LEU A CA 1
ATOM 754 C C . LEU A 1 99 ? -2.069 5.716 12.304 1.00 98.19 99 LEU A C 1
ATOM 756 O O . LEU A 1 99 ? -2.073 6.326 13.373 1.00 98.19 99 LEU A O 1
ATOM 760 N N . ASP A 1 100 ? -3.185 5.272 11.731 1.00 97.81 100 ASP A N 1
ATOM 761 C CA . ASP A 1 100 ? -4.520 5.481 12.298 1.00 97.81 100 ASP A CA 1
ATOM 762 C C . ASP A 1 100 ? -5.010 4.193 12.981 1.00 97.81 100 ASP A C 1
ATOM 764 O O . ASP A 1 100 ? -5.079 3.133 12.354 1.00 97.81 100 ASP A O 1
ATOM 768 N N . LEU A 1 101 ? -5.411 4.277 14.254 1.00 98.50 101 LEU A N 1
ATOM 769 C CA . LEU A 1 101 ? -6.099 3.185 14.951 1.00 98.50 101 LEU A CA 1
ATOM 770 C C . LEU A 1 101 ? -7.554 3.102 14.475 1.00 98.50 101 LEU A C 1
ATOM 772 O O . LEU A 1 101 ? -8.330 4.014 14.747 1.00 98.50 101 LEU A O 1
ATOM 776 N N . LEU A 1 102 ? -7.927 2.019 13.783 1.00 98.56 102 LEU A N 1
ATOM 777 C CA . LEU A 1 102 ? -9.252 1.859 13.172 1.00 98.56 102 LEU A CA 1
ATOM 778 C C . LEU A 1 102 ? -10.238 1.131 14.080 1.00 98.56 102 LEU A C 1
ATOM 780 O O . LEU A 1 102 ? -11.325 1.641 14.336 1.00 98.56 102 LEU A O 1
ATOM 784 N N . LEU A 1 103 ? -9.869 -0.071 14.529 1.00 98.62 103 LEU A N 1
ATOM 785 C CA . LEU A 1 103 ? -10.719 -0.988 15.292 1.00 98.62 103 LEU A CA 1
ATOM 786 C C . LEU A 1 103 ? -9.920 -1.594 16.442 1.00 98.62 103 LEU A C 1
ATOM 788 O O . LEU A 1 103 ? -8.725 -1.846 16.302 1.00 98.62 103 LEU A O 1
ATOM 792 N N . TYR A 1 104 ? -10.593 -1.868 17.557 1.00 98.44 104 TYR A N 1
ATOM 793 C CA . TYR A 1 104 ? -10.007 -2.523 18.724 1.00 98.44 104 TYR A CA 1
ATOM 794 C C . TYR A 1 104 ? -11.023 -3.525 19.283 1.00 98.44 104 TYR A C 1
ATOM 796 O O . TYR A 1 104 ? -11.921 -3.162 20.042 1.00 98.44 104 TYR A O 1
ATOM 804 N N . GLY A 1 105 ? -10.942 -4.784 18.856 1.00 96.88 105 GLY A N 1
ATOM 805 C CA . GLY A 1 105 ? -11.976 -5.789 19.093 1.00 96.88 105 GLY A CA 1
ATOM 806 C C . GLY A 1 105 ? -13.367 -5.269 18.713 1.00 96.88 105 GLY A C 1
ATOM 807 O O . GLY A 1 105 ? -13.565 -4.726 17.627 1.00 96.88 105 GLY A O 1
ATOM 808 N N . ASN A 1 106 ? -14.309 -5.379 19.651 1.00 96.25 106 ASN A N 1
ATOM 809 C CA . ASN A 1 106 ? -15.664 -4.828 19.533 1.00 96.25 106 ASN A CA 1
ATOM 810 C C . ASN A 1 106 ? -15.847 -3.520 20.327 1.00 96.25 106 ASN A C 1
ATOM 812 O O . ASN A 1 106 ? -16.969 -3.160 20.685 1.00 96.25 106 ASN A O 1
ATOM 816 N N . LEU A 1 107 ? -14.750 -2.836 20.673 1.00 97.44 107 LEU A N 1
ATOM 817 C CA . LEU A 1 107 ? -14.785 -1.633 21.497 1.00 97.44 107 LEU A CA 1
ATOM 818 C C . LEU A 1 107 ? -15.420 -0.465 20.737 1.00 97.44 107 LEU A C 1
ATOM 820 O O . LEU A 1 107 ? -15.001 -0.126 19.631 1.00 97.44 107 LEU A O 1
ATOM 824 N N . ILE A 1 108 ? -16.368 0.197 21.398 1.00 98.19 108 ILE A N 1
ATOM 825 C CA . ILE A 1 108 ? -16.838 1.533 21.040 1.00 98.19 108 ILE A CA 1
ATOM 826 C C . ILE A 1 108 ? -16.334 2.482 22.125 1.00 98.19 108 ILE A C 1
ATOM 828 O O . ILE A 1 108 ? -16.701 2.358 23.294 1.00 98.19 108 ILE A O 1
ATOM 832 N N . LEU A 1 109 ? -15.462 3.408 21.745 1.00 97.62 109 LEU A N 1
ATOM 833 C CA . LEU A 1 109 ? -14.828 4.378 22.623 1.00 97.62 109 LEU A CA 1
ATOM 834 C C . LEU A 1 109 ? -15.001 5.768 22.022 1.00 97.62 109 LEU A C 1
ATOM 836 O O . LEU A 1 109 ? -14.647 5.992 20.871 1.00 97.62 109 LEU A O 1
ATOM 840 N N . ASN A 1 110 ? -15.498 6.709 22.816 1.00 96.81 110 ASN A N 1
ATOM 841 C CA . ASN A 1 110 ? -15.577 8.112 22.436 1.00 96.81 110 ASN A CA 1
ATOM 842 C C . ASN A 1 110 ? -15.008 8.958 23.574 1.00 96.81 110 ASN A C 1
ATOM 844 O O . ASN A 1 110 ? -15.624 9.100 24.632 1.00 96.81 110 ASN A O 1
ATOM 848 N N . THR A 1 111 ? -13.800 9.470 23.374 1.00 95.31 111 THR A N 1
ATOM 849 C CA . THR A 1 111 ? -13.126 10.370 24.310 1.00 95.31 111 THR A CA 1
ATOM 850 C C . THR A 1 111 ? -12.623 11.598 23.556 1.00 95.31 111 THR A C 1
ATOM 852 O O . THR A 1 111 ? -12.383 11.503 22.354 1.00 95.31 111 THR A O 1
ATOM 855 N N . PRO A 1 112 ? -12.328 12.720 24.238 1.00 93.44 112 PRO A N 1
ATOM 856 C CA . PRO A 1 112 ? -11.795 13.916 23.578 1.00 93.44 112 PRO A CA 1
ATOM 857 C C . PRO A 1 112 ? -10.476 13.719 22.809 1.00 93.44 112 PRO A C 1
ATOM 859 O O . PRO A 1 112 ? -10.069 14.606 22.067 1.00 93.44 112 PRO A O 1
ATOM 862 N N . THR A 1 113 ? -9.772 12.601 23.023 1.00 90.75 113 THR A N 1
ATOM 863 C CA . THR A 1 113 ? -8.444 12.337 22.436 1.00 90.75 113 THR A CA 1
ATOM 864 C C . THR A 1 113 ? -8.369 11.056 21.607 1.00 90.75 113 THR A C 1
ATOM 866 O O . THR A 1 113 ? -7.349 10.824 20.963 1.00 90.75 113 THR A O 1
ATOM 869 N N . LEU A 1 114 ? -9.408 10.217 21.634 1.00 96.56 114 LEU A N 1
ATOM 870 C CA . LEU A 1 114 ? -9.443 8.931 20.943 1.00 96.56 114 LEU A CA 1
ATOM 871 C C . LEU A 1 114 ? -10.887 8.480 20.726 1.00 96.56 114 LEU A C 1
ATOM 873 O O . LEU A 1 114 ? -11.652 8.352 21.688 1.00 96.56 114 LEU A O 1
ATOM 877 N N . GLU A 1 115 ? -11.205 8.186 19.471 1.00 97.88 115 GLU A N 1
ATOM 878 C CA . GLU A 1 115 ? -12.475 7.625 19.022 1.00 97.88 115 GLU A CA 1
ATOM 879 C C . GLU A 1 115 ? -12.218 6.284 18.321 1.00 97.88 115 GLU A C 1
ATOM 881 O O . GLU A 1 115 ? -11.364 6.198 17.437 1.00 97.88 115 GLU A O 1
ATOM 886 N N . ILE A 1 116 ? -12.931 5.236 18.740 1.00 98.06 116 ILE A N 1
ATOM 887 C CA . ILE A 1 116 ? -12.895 3.889 18.156 1.00 98.06 116 ILE A CA 1
ATOM 888 C C . ILE A 1 116 ? -14.345 3.413 18.002 1.00 98.06 116 ILE A C 1
ATOM 890 O O . ILE A 1 116 ? -15.091 3.472 18.981 1.00 98.06 116 ILE A O 1
ATOM 894 N N . PRO A 1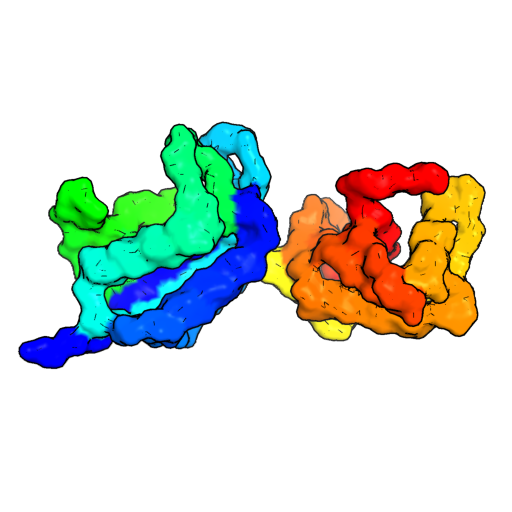 117 ? -14.764 2.895 16.841 1.00 98.38 117 PRO A N 1
ATOM 895 C CA . PRO A 1 117 ? -14.032 2.836 15.574 1.00 98.38 117 PRO A CA 1
ATOM 896 C C . PRO A 1 117 ? -13.621 4.214 15.052 1.00 98.38 117 PRO A C 1
ATOM 898 O O . PRO A 1 117 ? -14.253 5.213 15.389 1.00 98.38 117 PRO A O 1
ATOM 901 N N . HIS A 1 118 ? -12.564 4.282 14.239 1.00 97.81 118 HIS A N 1
ATOM 902 C CA . HIS A 1 118 ? -12.092 5.565 13.716 1.00 97.81 118 HIS A CA 1
ATOM 903 C C . HIS A 1 118 ? -13.235 6.288 12.975 1.00 97.81 118 HIS A C 1
ATOM 905 O O . HIS A 1 118 ? -13.782 5.741 12.009 1.00 97.81 118 HIS A O 1
ATOM 911 N N . PRO A 1 119 ? -13.571 7.541 13.339 1.00 95.94 119 PRO A N 1
ATOM 912 C CA . PRO A 1 119 ? -14.859 8.156 13.001 1.00 95.94 119 PRO A CA 1
ATOM 913 C C . PRO A 1 119 ? -15.089 8.291 11.493 1.00 95.94 119 PRO A C 1
ATOM 915 O O . PRO A 1 119 ? -16.215 8.212 11.014 1.00 95.94 119 PRO A O 1
ATOM 918 N N . ARG A 1 120 ? -14.004 8.440 10.724 1.00 95.06 120 ARG A N 1
ATOM 919 C CA . ARG A 1 120 ? -14.050 8.609 9.263 1.00 95.06 120 ARG A CA 1
ATOM 920 C C . ARG A 1 120 ? -13.661 7.365 8.469 1.00 95.06 120 ARG A C 1
ATOM 922 O O . ARG A 1 120 ? -13.486 7.468 7.259 1.00 95.06 120 ARG A O 1
ATOM 929 N N . MET A 1 121 ? -13.463 6.203 9.103 1.00 96.44 121 MET A N 1
ATOM 930 C CA . MET A 1 121 ? -12.995 5.017 8.365 1.00 96.44 121 MET A CA 1
ATOM 931 C C . MET A 1 121 ? -13.992 4.583 7.286 1.00 96.44 121 MET A C 1
ATOM 933 O O . MET A 1 121 ? -13.585 4.223 6.188 1.00 96.44 121 MET A O 1
ATOM 937 N N . LYS A 1 122 ? -15.297 4.716 7.563 1.00 96.06 122 LYS A N 1
ATOM 938 C CA . LYS A 1 122 ? -16.375 4.323 6.643 1.00 96.06 122 LYS A CA 1
ATOM 939 C C . LYS A 1 122 ? -16.485 5.201 5.393 1.00 96.06 122 LYS A C 1
ATOM 941 O O . LYS A 1 122 ? -17.106 4.799 4.422 1.00 96.06 122 LYS A O 1
ATOM 946 N N . GLU A 1 123 ? -15.871 6.382 5.410 1.00 94.62 123 GLU A N 1
ATOM 947 C CA . GLU A 1 123 ? -15.878 7.339 4.296 1.00 94.62 123 GLU A CA 1
ATOM 948 C C . GLU A 1 123 ? -14.648 7.190 3.384 1.00 94.62 123 GLU A C 1
ATOM 950 O O . GLU A 1 123 ? -14.511 7.916 2.401 1.00 94.62 123 GLU A O 1
ATOM 955 N N . ARG A 1 124 ? -13.693 6.320 3.738 1.00 95.69 124 ARG A N 1
ATOM 956 C CA . ARG A 1 124 ? -12.361 6.287 3.122 1.00 95.69 124 ARG A CA 1
ATOM 957 C C . ARG A 1 124 ? -12.124 4.958 2.418 1.00 95.69 124 ARG A C 1
ATOM 959 O O . ARG A 1 124 ? -11.749 3.974 3.051 1.00 95.69 124 ARG A O 1
ATOM 966 N N . ALA A 1 125 ? -12.238 4.949 1.091 1.00 96.19 125 ALA A N 1
ATOM 967 C CA . ALA A 1 125 ? -11.935 3.760 0.292 1.00 96.19 125 ALA A CA 1
ATOM 968 C C . ALA A 1 125 ? -10.492 3.267 0.483 1.00 96.19 125 ALA A C 1
ATOM 970 O O . ALA A 1 125 ? -10.268 2.068 0.592 1.00 96.19 125 ALA A O 1
ATOM 971 N N . PHE A 1 126 ? -9.521 4.175 0.636 1.00 96.19 126 PHE A N 1
ATOM 972 C CA . PHE A 1 126 ? -8.122 3.815 0.913 1.00 96.19 126 PHE A CA 1
ATOM 973 C C . PHE A 1 126 ? -7.894 3.161 2.289 1.00 96.19 126 PHE A C 1
ATOM 975 O O . PHE A 1 126 ? -6.788 2.706 2.558 1.00 96.19 126 PHE A O 1
ATOM 982 N N . VAL A 1 127 ? -8.915 3.132 3.154 1.00 97.94 127 VAL A N 1
ATOM 983 C CA . VAL A 1 127 ? -8.937 2.367 4.408 1.00 97.94 127 VAL A CA 1
ATOM 984 C C . VAL A 1 127 ? -9.745 1.084 4.223 1.00 97.94 127 VAL A C 1
ATOM 986 O O . VAL A 1 127 ? -9.263 0.002 4.538 1.00 97.94 127 VAL A O 1
ATOM 989 N N . LEU A 1 128 ? -10.969 1.187 3.696 1.00 98.25 128 LEU A N 1
ATOM 990 C CA . LEU A 1 128 ? -11.878 0.043 3.603 1.00 98.25 128 LEU A CA 1
ATOM 991 C C . LEU A 1 128 ? -11.408 -1.027 2.613 1.00 98.25 128 LEU A C 1
ATOM 993 O O . LEU A 1 128 ? -11.512 -2.205 2.931 1.00 98.25 128 LEU A O 1
ATOM 997 N N . VAL A 1 129 ? -10.870 -0.642 1.450 1.00 97.62 129 VAL A N 1
ATOM 998 C CA . VAL A 1 129 ? -10.365 -1.589 0.439 1.00 97.62 129 VAL A CA 1
ATOM 999 C C . VAL A 1 129 ? -9.233 -2.464 1.003 1.00 97.62 129 VAL A C 1
ATOM 1001 O O . VAL A 1 129 ? -9.392 -3.685 0.992 1.00 97.62 129 VAL A O 1
ATOM 1004 N N . PRO A 1 130 ? -8.130 -1.909 1.553 1.00 97.69 130 PRO A N 1
ATOM 1005 C CA . PRO A 1 130 ? -7.088 -2.738 2.160 1.00 97.69 130 PRO A CA 1
ATOM 1006 C C . PRO A 1 130 ? -7.562 -3.495 3.404 1.00 97.69 130 PRO A C 1
ATOM 1008 O O . PRO A 1 130 ? -7.110 -4.612 3.637 1.00 97.69 130 PRO A O 1
ATOM 1011 N N . LEU A 1 131 ? -8.471 -2.935 4.211 1.00 98.56 131 LEU A N 1
ATOM 1012 C CA . LEU A 1 131 ? -8.986 -3.653 5.378 1.00 98.56 131 LEU A CA 1
ATOM 1013 C C . LEU A 1 131 ? -9.848 -4.859 4.974 1.00 98.56 131 LEU A C 1
ATOM 1015 O O . LEU A 1 131 ? -9.730 -5.916 5.586 1.00 98.56 131 LEU A O 1
ATOM 1019 N N . ALA A 1 132 ? -10.670 -4.737 3.929 1.00 98.31 132 ALA A N 1
ATOM 1020 C CA . ALA A 1 132 ? -11.488 -5.836 3.418 1.00 98.31 132 ALA A CA 1
ATOM 1021 C C . ALA A 1 132 ? -10.650 -6.989 2.845 1.00 98.31 132 ALA A C 1
ATOM 1023 O O . ALA A 1 132 ? -11.099 -8.128 2.879 1.00 98.31 132 ALA A O 1
ATOM 1024 N N . GLU A 1 133 ? -9.435 -6.719 2.356 1.00 96.44 133 GLU A N 1
ATOM 1025 C CA . GLU A 1 133 ? -8.501 -7.756 1.895 1.00 96.44 133 GLU A CA 1
ATOM 1026 C C . GLU A 1 133 ? -8.104 -8.723 3.023 1.00 96.44 133 GLU A C 1
ATOM 1028 O O . GLU A 1 133 ? -7.934 -9.915 2.779 1.00 96.44 133 GLU A O 1
ATOM 1033 N N . ILE A 1 134 ? -7.965 -8.218 4.254 1.00 96.69 134 ILE A N 1
ATOM 1034 C CA . ILE A 1 134 ? -7.418 -8.979 5.392 1.00 96.69 134 ILE A CA 1
ATOM 1035 C C . ILE A 1 134 ? -8.439 -9.285 6.491 1.00 96.69 134 ILE A C 1
ATOM 1037 O O . ILE A 1 134 ? -8.210 -10.173 7.306 1.00 96.69 134 ILE A O 1
ATOM 1041 N N . ALA A 1 135 ? -9.558 -8.563 6.527 1.00 97.94 135 ALA A N 1
ATOM 1042 C CA . ALA A 1 135 ? -10.614 -8.705 7.526 1.00 97.94 135 ALA A CA 1
ATOM 1043 C C . ALA A 1 135 ? -12.018 -8.462 6.929 1.00 97.94 135 ALA A C 1
ATOM 1045 O O . ALA A 1 135 ? -12.758 -7.617 7.442 1.00 97.94 135 ALA A O 1
ATOM 1046 N N . PRO A 1 136 ? -12.418 -9.174 5.855 1.00 98.06 136 PRO A N 1
ATOM 1047 C CA . PRO A 1 136 ? -13.678 -8.910 5.154 1.00 98.06 136 PRO A CA 1
ATOM 1048 C C . PRO A 1 136 ? -14.907 -9.072 6.056 1.00 98.06 136 PRO A C 1
ATOM 1050 O O . PRO A 1 136 ? -15.846 -8.281 5.960 1.00 98.06 136 PRO A O 1
ATOM 1053 N N . ASP A 1 137 ? -14.865 -10.052 6.962 1.00 97.75 137 ASP A N 1
ATOM 1054 C CA . ASP A 1 137 ? -15.986 -10.449 7.819 1.00 97.75 137 ASP A CA 1
ATOM 1055 C C . ASP A 1 137 ? -16.011 -9.730 9.177 1.00 97.75 137 ASP A C 1
ATOM 1057 O O . ASP A 1 137 ? -16.920 -9.955 9.979 1.00 97.75 137 ASP A O 1
ATOM 1061 N N . TRP A 1 138 ? -15.033 -8.861 9.471 1.00 98.38 138 TRP A N 1
ATOM 1062 C CA . TRP A 1 138 ? -15.031 -8.122 10.735 1.00 98.38 138 TRP A CA 1
ATOM 1063 C C . TRP A 1 138 ? -16.229 -7.167 10.759 1.00 98.38 138 TRP A C 1
ATOM 1065 O O . TRP A 1 138 ? -16.382 -6.299 9.900 1.00 98.38 138 TRP A O 1
ATOM 1075 N N . LEU A 1 139 ? -17.105 -7.331 11.749 1.00 98.38 139 LEU A N 1
ATOM 1076 C CA . LEU A 1 139 ? -18.247 -6.446 11.950 1.00 98.38 139 LEU A CA 1
ATOM 1077 C C . LEU A 1 139 ? -17.796 -5.120 12.566 1.00 98.38 139 LEU A C 1
ATOM 1079 O O . LEU A 1 139 ? -17.291 -5.091 13.688 1.00 98.38 139 LEU A O 1
ATOM 1083 N N . GLU A 1 140 ? -17.998 -4.013 11.853 1.00 97.62 140 GLU A N 1
ATOM 1084 C CA . GLU A 1 140 ? -17.731 -2.680 12.394 1.00 97.62 140 GLU A CA 1
ATOM 1085 C C . GLU A 1 140 ? -18.649 -2.431 13.609 1.00 97.62 140 GLU A C 1
ATOM 1087 O O . GLU A 1 140 ? -19.872 -2.455 13.443 1.00 97.62 140 GLU A O 1
ATOM 1092 N N . PRO A 1 141 ? -18.105 -2.195 14.820 1.00 97.25 141 PRO A N 1
ATOM 1093 C CA . PRO A 1 141 ? -18.867 -2.234 16.069 1.00 97.25 141 PRO A CA 1
ATOM 1094 C C . PRO A 1 141 ? -20.119 -1.350 16.128 1.00 97.25 141 PRO A C 1
ATOM 1096 O O . PRO A 1 141 ? -21.087 -1.725 16.789 1.00 97.25 141 PRO A O 1
ATOM 1099 N N . VAL A 1 142 ? -20.144 -0.201 15.444 1.00 96.75 142 VAL A N 1
ATOM 1100 C CA . VAL A 1 142 ? -21.299 0.709 15.468 1.00 96.75 142 VAL A CA 1
ATOM 1101 C C . VAL A 1 142 ? -22.371 0.294 14.462 1.00 96.75 142 VAL A C 1
ATOM 1103 O O . VAL A 1 142 ? -23.545 0.221 14.814 1.00 96.75 142 VAL A O 1
ATOM 1106 N N . SER A 1 143 ? -22.006 0.039 13.203 1.00 95.94 143 SER A N 1
ATOM 1107 C CA . SER A 1 143 ? -22.980 -0.308 12.155 1.00 95.94 143 SER A CA 1
ATOM 1108 C C . SER A 1 143 ? -23.350 -1.787 12.103 1.00 95.94 143 SER A C 1
ATOM 1110 O O . SER A 1 143 ? -24.333 -2.123 11.447 1.00 95.94 143 SER A O 1
ATOM 1112 N N . GLN A 1 144 ? -22.566 -2.657 12.749 1.00 97.25 144 GLN A N 1
ATOM 1113 C CA . GLN A 1 144 ? -22.688 -4.119 12.692 1.00 97.25 144 GLN A CA 1
ATOM 1114 C C . GLN A 1 144 ? -22.644 -4.681 11.260 1.00 97.25 144 GLN A C 1
ATOM 1116 O O . GLN A 1 144 ? -23.102 -5.791 10.997 1.00 97.25 144 GLN A O 1
ATOM 1121 N N . LYS A 1 145 ? -22.083 -3.918 10.316 1.00 97.69 145 LYS A N 1
ATOM 1122 C CA . LYS A 1 145 ? -21.847 -4.365 8.943 1.00 97.69 145 LYS A CA 1
ATOM 1123 C C . LYS A 1 145 ? -20.438 -4.933 8.827 1.00 97.69 145 LYS A C 1
ATOM 1125 O O . LYS A 1 145 ? -19.497 -4.364 9.380 1.00 97.69 145 LYS A O 1
ATOM 1130 N N . ALA A 1 146 ? -20.301 -6.019 8.073 1.00 98.12 146 ALA A N 1
ATOM 1131 C CA . ALA A 1 146 ? -19.002 -6.554 7.681 1.00 98.12 146 ALA A CA 1
ATOM 1132 C C . ALA A 1 146 ? -18.213 -5.512 6.871 1.00 98.12 146 ALA A C 1
ATOM 1134 O O . ALA A 1 146 ? -18.810 -4.771 6.081 1.00 98.12 146 ALA A O 1
ATOM 1135 N N . ILE A 1 147 ? -16.887 -5.464 7.033 1.00 98.44 147 ILE A N 1
ATOM 1136 C CA . ILE A 1 147 ? -16.028 -4.535 6.281 1.00 98.44 147 ILE A CA 1
ATOM 1137 C C . ILE A 1 147 ? -16.237 -4.678 4.770 1.00 98.44 147 ILE A C 1
ATOM 1139 O O . ILE A 1 147 ? -16.343 -3.661 4.085 1.00 98.44 147 ILE A O 1
ATOM 1143 N N . ALA A 1 148 ? -16.387 -5.902 4.254 1.00 96.25 148 ALA A N 1
ATOM 1144 C CA . ALA A 1 148 ? -16.656 -6.135 2.834 1.00 96.25 148 ALA A CA 1
ATOM 1145 C C . ALA A 1 148 ? -17.909 -5.384 2.334 1.00 96.25 148 ALA A C 1
ATOM 1147 O O . ALA A 1 148 ? -17.875 -4.763 1.275 1.00 96.25 148 ALA A O 1
ATOM 1148 N N . LEU A 1 149 ? -18.980 -5.336 3.135 1.00 97.31 149 LEU A N 1
ATOM 1149 C CA . LEU A 1 149 ? -20.211 -4.610 2.791 1.00 97.31 149 LEU A CA 1
ATOM 1150 C C . LEU A 1 149 ? -20.064 -3.088 2.911 1.00 97.31 149 LEU A C 1
ATOM 1152 O O . LEU A 1 149 ? -20.833 -2.338 2.310 1.00 97.31 149 LEU A O 1
ATOM 1156 N N . LEU A 1 150 ? -19.124 -2.604 3.725 1.00 97.12 150 LEU A N 1
ATOM 1157 C CA . LEU A 1 150 ? -18.826 -1.174 3.821 1.00 97.12 150 LEU A CA 1
ATOM 1158 C C . LEU A 1 150 ? -18.061 -0.676 2.591 1.00 97.12 150 LEU A C 1
ATOM 1160 O O . LEU A 1 150 ? -18.278 0.462 2.185 1.00 97.12 150 LEU A O 1
ATOM 1164 N N . VAL A 1 151 ? -17.226 -1.518 1.969 1.00 96.31 151 VAL A N 1
ATOM 1165 C CA . VAL A 1 151 ? -16.545 -1.183 0.704 1.00 96.31 151 VAL A CA 1
ATOM 1166 C C . VAL A 1 151 ? -17.556 -0.871 -0.401 1.00 96.31 151 VAL A C 1
ATOM 1168 O O . VAL A 1 151 ? -17.380 0.095 -1.132 1.00 96.31 151 VAL A O 1
ATOM 1171 N N . GLU A 1 152 ? -18.660 -1.616 -0.479 1.00 93.88 152 GLU A N 1
ATOM 1172 C CA . GLU A 1 152 ? -19.723 -1.390 -1.474 1.00 93.88 152 GLU A CA 1
ATOM 1173 C C . GLU A 1 152 ? -20.437 -0.031 -1.323 1.00 93.88 152 GLU A C 1
ATOM 1175 O O . GLU A 1 152 ? -21.156 0.401 -2.221 1.00 93.88 152 GLU A O 1
ATOM 1180 N N . GLN A 1 153 ? -20.253 0.651 -0.187 1.00 93.88 153 GLN A N 1
ATOM 1181 C CA . GLN A 1 153 ? -20.894 1.931 0.136 1.00 93.88 153 GLN A CA 1
ATOM 1182 C C . GLN A 1 153 ? -19.979 3.143 -0.100 1.00 93.88 153 GLN A C 1
ATOM 1184 O O . GLN A 1 153 ? -20.387 4.269 0.193 1.00 93.88 153 GLN A O 1
ATOM 1189 N N . VAL A 1 154 ? -18.760 2.946 -0.612 1.00 93.75 154 VAL A N 1
ATOM 1190 C CA . VAL A 1 154 ? -17.796 4.024 -0.866 1.00 93.75 154 VAL A CA 1
ATOM 1191 C C . VAL A 1 154 ? -17.306 4.000 -2.314 1.00 93.75 154 VAL A C 1
ATOM 1193 O O . VAL A 1 154 ? -17.169 2.945 -2.925 1.00 93.75 154 VAL A O 1
ATOM 1196 N N . ASP A 1 155 ? -17.017 5.176 -2.871 1.00 91.56 155 ASP A N 1
ATOM 1197 C CA . ASP A 1 155 ? -16.363 5.274 -4.175 1.00 91.56 155 ASP A CA 1
ATOM 1198 C C . ASP A 1 155 ? -14.904 4.807 -4.071 1.00 91.56 155 ASP A C 1
ATOM 1200 O O . ASP A 1 155 ? -14.073 5.446 -3.422 1.00 91.56 155 ASP A O 1
ATOM 1204 N N . CYS A 1 156 ? -14.593 3.679 -4.710 1.00 90.38 156 CYS A N 1
ATOM 1205 C CA . CYS A 1 156 ? -13.241 3.126 -4.771 1.00 90.38 156 CYS A CA 1
ATOM 1206 C C . CYS A 1 156 ? -12.385 3.723 -5.900 1.00 90.38 156 CYS A C 1
ATOM 1208 O O . CYS A 1 156 ? -11.239 3.303 -6.085 1.00 90.38 156 CYS A O 1
ATOM 1210 N N . THR A 1 157 ? -12.905 4.691 -6.660 1.00 86.56 157 THR A N 1
ATOM 1211 C CA . THR A 1 157 ? -12.153 5.358 -7.725 1.00 86.56 157 THR A CA 1
ATOM 1212 C C . THR A 1 157 ? -10.869 5.975 -7.172 1.00 86.56 157 THR A C 1
ATOM 1214 O O . THR A 1 157 ? -10.863 6.692 -6.173 1.00 86.56 157 THR A O 1
ATOM 1217 N N . GLY A 1 158 ? -9.749 5.700 -7.843 1.00 83.38 158 GLY A N 1
ATOM 1218 C CA . GLY A 1 158 ? -8.441 6.210 -7.436 1.00 83.38 158 GLY A CA 1
ATOM 1219 C C . GLY A 1 158 ? -7.784 5.439 -6.291 1.00 83.38 158 GLY A C 1
ATOM 1220 O O . GLY A 1 158 ? -6.821 5.954 -5.728 1.00 83.38 158 GLY A O 1
ATOM 1221 N N . VAL A 1 159 ? -8.267 4.236 -5.957 1.00 89.38 159 VAL A N 1
ATOM 1222 C CA . VAL A 1 159 ? -7.557 3.260 -5.117 1.00 89.38 159 VAL A CA 1
ATOM 1223 C C . VAL A 1 159 ? -6.997 2.153 -6.007 1.00 89.38 159 VAL A C 1
ATOM 1225 O O . VAL A 1 159 ? -7.732 1.285 -6.471 1.00 89.38 159 VAL A O 1
ATOM 1228 N N . SER A 1 160 ? -5.689 2.179 -6.253 1.00 86.81 160 SER A N 1
ATOM 1229 C CA . SER A 1 160 ? -5.026 1.257 -7.182 1.00 86.81 160 SER A CA 1
ATOM 1230 C C . SER A 1 160 ? -4.096 0.308 -6.435 1.00 86.81 160 SER A C 1
ATOM 1232 O O . SER A 1 160 ? -3.168 0.752 -5.762 1.00 86.81 160 SER A O 1
ATOM 1234 N N . LEU A 1 161 ? -4.312 -1.002 -6.576 1.00 84.19 161 LEU A N 1
ATOM 1235 C CA . LEU A 1 161 ? -3.447 -2.029 -5.993 1.00 84.19 161 LEU A CA 1
ATOM 1236 C C . LEU A 1 161 ? -2.008 -1.894 -6.512 1.00 84.19 161 LEU A C 1
ATOM 1238 O O . LEU A 1 161 ? -1.759 -1.945 -7.719 1.00 84.19 161 LEU A O 1
ATOM 1242 N N . LEU A 1 162 ? -1.055 -1.793 -5.589 1.00 80.12 162 LEU A N 1
ATOM 1243 C CA . LEU A 1 162 ? 0.367 -1.892 -5.875 1.00 80.12 162 LEU A CA 1
ATOM 1244 C C . LEU A 1 162 ? 0.770 -3.362 -5.922 1.00 80.12 162 LEU A C 1
ATOM 1246 O O . LEU A 1 162 ? 1.135 -3.973 -4.918 1.00 80.12 162 LEU A O 1
ATOM 1250 N N . SER A 1 163 ? 0.697 -3.940 -7.115 1.00 71.00 163 SER A N 1
ATOM 1251 C CA . SER A 1 163 ? 1.101 -5.326 -7.349 1.00 71.00 163 SER A CA 1
ATOM 1252 C C . SER A 1 163 ? 2.531 -5.381 -7.870 1.00 71.00 163 SER A C 1
ATOM 1254 O O . SER A 1 163 ? 2.968 -4.507 -8.610 1.00 71.00 163 SER A O 1
ATOM 1256 N N . LYS A 1 164 ? 3.291 -6.414 -7.506 1.00 76.81 164 LYS A N 1
ATOM 1257 C CA . LYS A 1 164 ? 4.482 -6.766 -8.290 1.00 76.81 164 LYS A CA 1
ATOM 1258 C C . LYS A 1 164 ? 4.019 -7.435 -9.573 1.00 76.81 164 LYS A C 1
ATOM 1260 O O . LYS A 1 164 ? 3.006 -8.138 -9.572 1.00 76.81 164 LYS A O 1
ATOM 1265 N N . LEU A 1 165 ? 4.767 -7.251 -10.654 1.00 81.19 165 LEU A N 1
ATOM 1266 C CA . LEU A 1 165 ? 4.500 -8.052 -11.841 1.00 81.19 165 LEU A CA 1
ATOM 1267 C C . LEU A 1 165 ? 4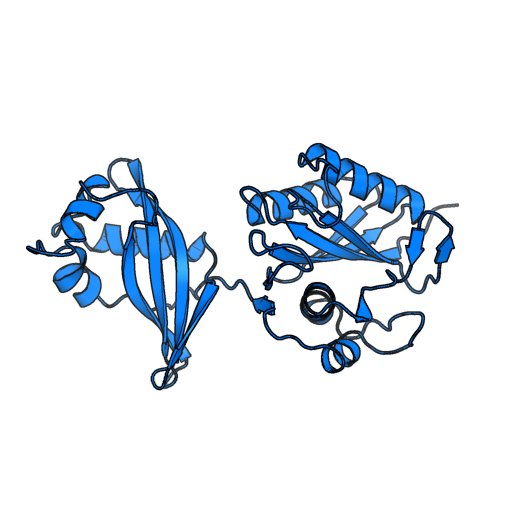.817 -9.520 -11.550 1.00 81.19 165 LEU A C 1
ATOM 1269 O O . LEU A 1 165 ? 5.758 -9.807 -10.803 1.00 81.19 165 LEU A O 1
ATOM 1273 N N . PRO A 1 166 ? 4.034 -10.453 -12.109 1.00 80.44 166 PRO A N 1
ATOM 1274 C CA . PRO A 1 166 ? 4.245 -11.862 -11.850 1.00 80.44 166 PRO A CA 1
ATOM 1275 C C . PRO A 1 166 ? 5.557 -12.329 -12.489 1.00 80.44 166 PRO A C 1
ATOM 1277 O O . PRO A 1 166 ? 6.044 -11.757 -13.467 1.00 80.44 166 PRO A O 1
ATOM 1280 N N . ILE A 1 167 ? 6.146 -13.383 -11.922 1.00 71.44 167 ILE A N 1
ATOM 1281 C CA . ILE A 1 167 ? 7.460 -13.879 -12.356 1.00 71.44 167 ILE A CA 1
ATOM 1282 C C . ILE A 1 167 ? 7.438 -14.451 -13.781 1.00 71.44 167 ILE A C 1
ATOM 1284 O O . ILE A 1 167 ? 8.476 -14.530 -14.430 1.00 71.44 167 ILE A O 1
ATOM 1288 N N . ASP A 1 168 ? 6.255 -14.816 -14.278 1.00 84.69 168 ASP A N 1
ATOM 1289 C CA . ASP A 1 168 ? 6.014 -15.301 -15.636 1.00 84.69 168 ASP A CA 1
ATOM 1290 C C . ASP A 1 168 ? 5.779 -14.167 -16.654 1.00 84.69 168 ASP A C 1
ATOM 1292 O O . ASP A 1 168 ? 5.434 -14.434 -17.810 1.00 84.69 168 ASP A O 1
ATOM 1296 N N . ALA A 1 169 ? 5.992 -12.903 -16.260 1.00 91.81 169 ALA A N 1
ATOM 1297 C CA . ALA A 1 169 ? 5.952 -11.770 -17.173 1.00 91.81 169 ALA A CA 1
ATOM 1298 C C . ALA A 1 169 ? 6.921 -11.979 -18.350 1.00 91.81 169 ALA A C 1
ATOM 1300 O O . ALA A 1 169 ? 8.100 -12.313 -18.197 1.00 91.81 169 ALA A O 1
ATOM 1301 N N . ILE A 1 170 ? 6.413 -11.766 -19.559 1.00 95.81 170 ILE A N 1
ATOM 1302 C CA . ILE A 1 170 ? 7.115 -12.053 -20.804 1.00 95.81 170 ILE A CA 1
ATOM 1303 C C . ILE A 1 170 ? 7.952 -10.840 -21.197 1.00 95.81 170 ILE A C 1
ATOM 1305 O O . ILE A 1 170 ? 7.417 -9.761 -21.454 1.00 95.81 170 ILE A O 1
ATOM 1309 N N . IL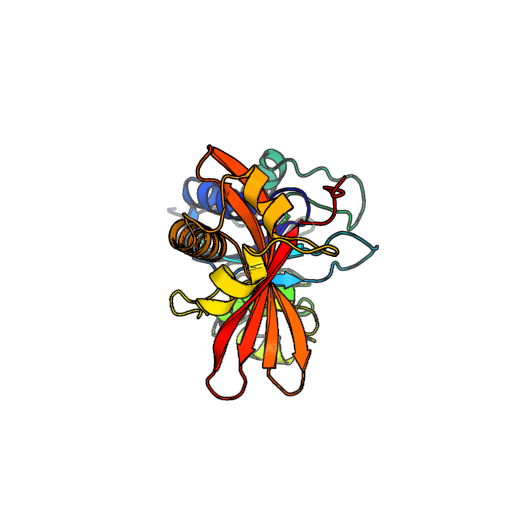E A 1 171 ? 9.261 -11.035 -21.340 1.00 95.75 171 ILE A N 1
ATOM 1310 C CA . ILE A 1 171 ? 10.152 -10.079 -22.002 1.00 95.75 171 ILE A CA 1
ATOM 1311 C C . ILE A 1 171 ? 10.532 -10.671 -23.367 1.00 95.75 171 ILE A C 1
ATOM 1313 O O . ILE A 1 171 ? 11.348 -11.596 -23.400 1.00 95.75 171 ILE A O 1
ATOM 1317 N N . PRO A 1 172 ? 9.943 -10.197 -24.485 1.00 95.44 172 PRO A N 1
ATOM 1318 C CA . PRO A 1 172 ? 10.281 -10.709 -25.811 1.00 95.44 172 PRO A CA 1
ATOM 1319 C C . PRO A 1 172 ? 11.749 -10.433 -26.143 1.00 95.44 172 PRO A C 1
ATOM 1321 O O . PRO A 1 172 ? 12.196 -9.293 -26.009 1.00 95.44 172 PRO A O 1
ATOM 1324 N N . ASP A 1 173 ? 12.484 -11.431 -26.631 1.00 93.88 173 ASP A N 1
ATOM 1325 C CA . ASP A 1 173 ? 13.919 -11.276 -26.921 1.00 93.88 173 ASP A CA 1
ATOM 1326 C C . ASP A 1 173 ? 14.177 -10.178 -27.955 1.00 93.88 173 ASP A C 1
ATOM 1328 O O . ASP A 1 173 ? 15.060 -9.345 -27.770 1.00 93.88 173 ASP A O 1
ATOM 1332 N N . ASP A 1 174 ? 13.314 -10.076 -28.967 1.00 93.75 174 ASP A N 1
ATOM 1333 C CA . ASP A 1 174 ? 13.373 -9.024 -29.985 1.00 93.75 174 ASP A CA 1
ATOM 1334 C C . ASP A 1 174 ? 13.240 -7.608 -29.399 1.00 93.75 174 ASP A C 1
ATOM 1336 O O . ASP A 1 174 ? 13.792 -6.653 -29.951 1.00 93.75 174 ASP A O 1
ATOM 1340 N N . LYS A 1 175 ? 12.554 -7.434 -28.258 1.00 93.94 175 LYS A N 1
ATOM 1341 C CA . LYS A 1 175 ? 12.512 -6.131 -27.574 1.00 93.94 175 LYS A CA 1
ATOM 1342 C C . LYS A 1 175 ? 13.868 -5.761 -26.989 1.00 93.94 175 LYS A C 1
ATOM 1344 O O . LYS A 1 175 ? 14.199 -4.578 -26.950 1.00 93.94 175 LYS A O 1
ATOM 1349 N N . ILE A 1 176 ? 14.650 -6.742 -26.561 1.00 94.75 176 ILE A N 1
ATOM 1350 C CA . ILE A 1 176 ? 15.993 -6.524 -26.038 1.00 94.75 176 ILE A CA 1
ATOM 1351 C C . ILE A 1 176 ? 16.965 -6.314 -27.202 1.00 94.75 176 ILE A C 1
ATOM 1353 O O . ILE A 1 176 ? 17.537 -5.233 -27.347 1.00 94.75 176 ILE A O 1
ATOM 1357 N N . THR A 1 177 ? 17.076 -7.308 -28.081 1.00 93.00 177 THR A N 1
ATOM 1358 C CA . THR A 1 177 ? 18.141 -7.406 -29.087 1.00 93.00 177 THR A CA 1
ATOM 1359 C C . THR A 1 177 ? 17.914 -6.535 -30.317 1.00 93.00 177 THR A C 1
ATOM 1361 O O . THR A 1 177 ? 18.882 -6.043 -30.881 1.00 93.00 177 THR A O 1
ATOM 1364 N N . LYS A 1 178 ? 16.660 -6.295 -30.730 1.00 92.12 178 LYS A N 1
ATOM 1365 C CA . LYS A 1 178 ? 16.328 -5.522 -31.948 1.00 92.12 178 LYS A CA 1
ATOM 1366 C C . LYS A 1 178 ? 15.790 -4.118 -31.657 1.00 92.12 178 LYS A C 1
ATOM 1368 O O . LYS A 1 178 ? 15.542 -3.336 -32.580 1.00 92.12 178 LYS A O 1
ATOM 1373 N N . TYR A 1 179 ? 15.582 -3.775 -30.384 1.00 92.38 179 TYR A N 1
ATOM 1374 C CA . TYR A 1 179 ? 14.996 -2.490 -30.002 1.00 92.38 179 TYR A CA 1
ATOM 1375 C C . TYR A 1 179 ? 15.778 -1.748 -28.918 1.00 92.38 179 TYR A C 1
ATOM 1377 O O . TYR A 1 179 ? 16.237 -0.643 -29.196 1.00 92.38 179 TYR A O 1
ATOM 1385 N N . LEU A 1 180 ? 15.931 -2.304 -27.710 1.00 94.38 180 LEU A N 1
ATOM 1386 C CA . LEU A 1 180 ? 16.587 -1.588 -26.606 1.00 94.38 180 LEU A CA 1
ATOM 1387 C C . LEU A 1 180 ? 18.097 -1.412 -26.803 1.00 94.38 180 LEU A C 1
ATOM 1389 O O . LEU A 1 180 ? 18.617 -0.352 -26.470 1.00 94.38 180 LEU A O 1
ATOM 1393 N N . LEU A 1 181 ? 18.780 -2.429 -27.331 1.00 94.94 181 LEU A N 1
ATOM 1394 C CA . LEU A 1 181 ? 20.242 -2.452 -27.484 1.00 94.94 181 LEU A CA 1
ATOM 1395 C C . LEU A 1 181 ? 20.721 -2.024 -28.881 1.00 94.94 181 LEU A C 1
ATOM 1397 O O . LEU A 1 181 ? 21.909 -2.088 -29.189 1.00 94.94 181 LEU A O 1
ATOM 1401 N N . ILE A 1 182 ? 19.802 -1.572 -29.736 1.00 93.62 182 ILE A N 1
ATOM 1402 C CA . ILE A 1 182 ? 20.127 -1.067 -31.070 1.00 93.62 182 ILE A CA 1
ATOM 1403 C C . ILE A 1 182 ? 20.319 0.445 -31.017 1.00 93.62 182 ILE A C 1
ATOM 1405 O O . ILE A 1 182 ? 19.435 1.163 -30.547 1.00 93.62 182 ILE A O 1
ATOM 1409 N N . LEU A 1 183 ? 21.450 0.905 -31.555 1.00 91.38 183 LEU A N 1
ATOM 1410 C CA . LEU A 1 183 ? 21.762 2.320 -31.729 1.00 91.38 183 LEU A CA 1
ATOM 1411 C C . LEU A 1 183 ? 20.779 2.974 -32.706 1.00 91.38 183 LEU A C 1
ATOM 1413 O O . LEU A 1 183 ? 20.434 2.398 -33.739 1.00 91.38 183 LEU A O 1
ATOM 1417 N N . ARG A 1 184 ? 20.300 4.170 -32.357 1.00 87.31 184 ARG A N 1
ATOM 1418 C CA . ARG A 1 184 ? 19.291 4.913 -33.127 1.00 87.31 184 ARG A CA 1
ATOM 1419 C C . ARG A 1 184 ? 19.604 6.404 -33.128 1.00 87.31 184 ARG A C 1
ATOM 1421 O O . ARG A 1 184 ? 20.160 6.931 -32.171 1.00 87.31 184 ARG A O 1
ATOM 1428 N N . ASP A 1 185 ? 19.163 7.103 -34.166 1.00 82.62 185 ASP A N 1
ATOM 1429 C CA . ASP A 1 185 ? 19.396 8.550 -34.280 1.00 82.62 185 ASP A CA 1
ATOM 1430 C C . ASP A 1 185 ? 18.541 9.364 -33.296 1.00 82.62 185 ASP A C 1
ATOM 1432 O O . ASP A 1 185 ? 18.957 10.415 -32.810 1.00 82.62 185 ASP A O 1
ATOM 1436 N N . HIS A 1 186 ? 17.360 8.849 -32.939 1.00 80.56 186 HIS A N 1
ATOM 1437 C CA . HIS A 1 186 ? 16.416 9.502 -32.032 1.00 80.56 186 HIS A CA 1
ATOM 1438 C C . HIS A 1 186 ? 15.905 8.543 -30.954 1.00 80.56 186 HIS A C 1
ATOM 1440 O O . HIS A 1 186 ? 15.621 7.375 -31.230 1.00 80.56 186 HIS A O 1
ATOM 1446 N N . ASN A 1 187 ? 15.726 9.060 -29.730 1.00 77.94 187 ASN A N 1
ATOM 1447 C CA . ASN A 1 187 ? 15.261 8.301 -28.559 1.00 77.94 187 ASN A CA 1
ATOM 1448 C C . ASN A 1 187 ? 16.061 7.004 -28.322 1.00 77.94 187 ASN A C 1
ATOM 1450 O O . ASN A 1 187 ? 15.490 5.950 -28.024 1.00 77.94 187 ASN A O 1
ATOM 1454 N N . ASP A 1 188 ? 17.384 7.093 -28.474 1.00 86.75 188 ASP A N 1
ATOM 1455 C CA . ASP A 1 188 ? 18.295 5.959 -28.367 1.00 86.75 188 ASP A CA 1
ATOM 1456 C C . ASP A 1 188 ? 1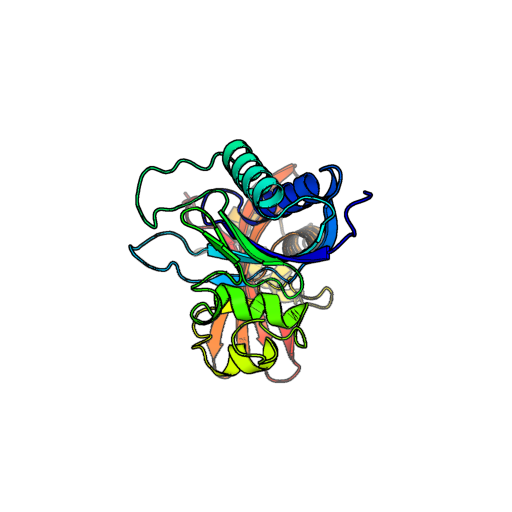8.426 5.464 -26.924 1.00 86.75 188 ASP A C 1
ATOM 1458 O O . ASP A 1 188 ? 19.073 6.076 -26.069 1.00 86.75 188 ASP A O 1
ATOM 1462 N N . LYS A 1 189 ? 17.809 4.314 -26.659 1.00 91.31 189 LYS A N 1
ATOM 1463 C CA . LYS A 1 189 ? 17.873 3.652 -25.355 1.00 91.31 189 LYS A CA 1
ATOM 1464 C C . LYS A 1 189 ? 19.190 2.919 -25.162 1.00 91.31 189 LYS A C 1
ATOM 1466 O O . LYS A 1 189 ? 19.600 2.765 -24.016 1.00 91.31 189 LYS A O 1
ATOM 1471 N N . SER A 1 190 ? 19.870 2.530 -26.240 1.00 93.94 190 SER A N 1
ATOM 1472 C CA . SER A 1 190 ? 21.121 1.782 -26.159 1.00 93.94 190 SER A CA 1
ATOM 1473 C C . SER A 1 190 ? 22.229 2.649 -25.560 1.00 93.94 190 SER A C 1
ATOM 1475 O O . SER A 1 190 ? 22.898 2.212 -24.633 1.00 93.94 190 SER A O 1
ATOM 1477 N N . LYS A 1 191 ? 22.325 3.933 -25.943 1.00 93.25 191 LYS A N 1
ATOM 1478 C CA . LYS A 1 191 ? 23.243 4.907 -25.316 1.00 93.25 191 LYS A CA 1
ATOM 1479 C C . LYS A 1 191 ? 22.988 5.103 -23.824 1.00 93.25 191 LYS A C 1
ATOM 1481 O O . LYS A 1 191 ? 23.926 5.252 -23.045 1.00 93.25 191 LYS A O 1
ATOM 1486 N N . PHE A 1 192 ? 21.721 5.135 -23.416 1.00 94.06 192 PHE A N 1
ATOM 1487 C CA . PHE A 1 192 ? 21.362 5.247 -22.004 1.00 94.06 192 PHE A CA 1
ATOM 1488 C C . PHE A 1 192 ? 21.746 3.982 -21.229 1.00 94.06 192 PHE A C 1
ATOM 1490 O O . PHE A 1 192 ? 22.395 4.079 -20.192 1.00 94.06 192 PHE A O 1
ATOM 1497 N N . LEU A 1 193 ? 21.404 2.809 -21.760 1.00 96.00 193 LEU A N 1
ATOM 1498 C CA . LEU A 1 193 ? 21.694 1.504 -21.165 1.00 96.00 193 LEU A CA 1
ATOM 1499 C C . LEU A 1 193 ? 23.202 1.200 -21.112 1.00 96.00 193 LEU A C 1
ATOM 1501 O O . LEU A 1 193 ? 23.676 0.650 -20.118 1.00 96.00 193 LEU A O 1
ATOM 1505 N N . ALA A 1 194 ? 23.973 1.666 -22.097 1.00 95.62 194 ALA A N 1
ATOM 1506 C CA . ALA A 1 194 ? 25.429 1.549 -22.133 1.00 95.62 194 ALA A CA 1
ATOM 1507 C C . ALA A 1 194 ? 26.115 2.238 -20.943 1.00 95.62 194 ALA A C 1
ATOM 1509 O O . ALA A 1 194 ? 27.188 1.812 -20.520 1.00 95.62 194 ALA A O 1
ATOM 1510 N N . LYS A 1 195 ? 25.483 3.248 -20.319 1.00 95.06 195 LYS A N 1
ATOM 1511 C CA . LYS A 1 195 ? 25.996 3.861 -19.079 1.00 95.06 195 LYS A CA 1
ATOM 1512 C C . LYS A 1 195 ? 26.111 2.834 -17.942 1.00 95.06 195 LYS A C 1
ATOM 1514 O O . LYS A 1 195 ? 27.019 2.950 -17.125 1.00 95.06 195 LYS A O 1
ATOM 1519 N N . ALA A 1 196 ? 25.239 1.826 -17.922 1.00 95.81 196 ALA A N 1
ATOM 1520 C CA . ALA A 1 196 ? 25.243 0.693 -16.991 1.00 95.81 196 ALA A CA 1
ATOM 1521 C C . ALA A 1 196 ? 25.963 -0.560 -17.537 1.00 95.81 196 ALA A C 1
ATOM 1523 O O . ALA A 1 196 ? 25.892 -1.636 -16.942 1.00 95.81 196 ALA A O 1
ATOM 1524 N N . GLY A 1 197 ? 26.657 -0.430 -18.672 1.00 96.31 197 GLY A N 1
ATOM 1525 C CA . GLY A 1 197 ? 27.406 -1.511 -19.309 1.00 96.31 197 GLY A CA 1
ATOM 1526 C C . GLY A 1 197 ? 26.568 -2.457 -20.171 1.00 96.31 197 GLY A C 1
ATOM 1527 O O . GLY A 1 197 ? 27.095 -3.457 -20.639 1.00 96.31 197 GLY A O 1
ATOM 1528 N N . PHE A 1 198 ? 25.288 -2.171 -20.413 1.00 97.56 198 PHE A N 1
ATOM 1529 C CA . PHE A 1 198 ? 24.473 -3.010 -21.293 1.00 97.56 198 PHE A CA 1
ATOM 1530 C C . PHE A 1 198 ? 24.697 -2.659 -22.769 1.00 97.56 198 PHE A C 1
ATOM 1532 O O . PHE A 1 198 ? 24.569 -1.498 -23.161 1.00 97.56 198 PHE A O 1
ATOM 1539 N N . ASP A 1 199 ? 24.977 -3.665 -23.589 1.00 96.19 199 ASP A N 1
ATOM 1540 C CA . ASP A 1 199 ? 25.183 -3.574 -25.031 1.00 96.19 199 ASP A CA 1
ATOM 1541 C C . ASP A 1 199 ? 24.692 -4.851 -25.749 1.00 96.19 199 ASP A C 1
ATOM 1543 O O . ASP A 1 199 ? 24.097 -5.744 -25.147 1.00 96.19 199 ASP A O 1
ATOM 1547 N N . GLN A 1 200 ? 24.902 -4.943 -27.064 1.00 95.38 200 GLN A N 1
ATOM 1548 C CA . GLN A 1 200 ? 24.432 -6.080 -27.871 1.00 95.38 200 GLN A CA 1
ATOM 1549 C C . GLN A 1 200 ? 25.107 -7.419 -27.534 1.00 95.38 200 GLN A C 1
ATOM 1551 O O . GLN A 1 200 ? 24.597 -8.460 -27.945 1.00 95.38 200 GLN A O 1
ATOM 1556 N N . ASN A 1 201 ? 26.215 -7.413 -26.791 1.00 96.19 201 ASN A N 1
ATOM 1557 C CA . ASN A 1 201 ? 26.952 -8.615 -26.415 1.00 96.19 201 ASN A CA 1
ATOM 1558 C C . ASN A 1 201 ? 26.424 -9.244 -25.117 1.00 96.19 201 ASN A C 1
ATOM 1560 O O . ASN A 1 201 ? 26.727 -10.403 -24.849 1.00 96.19 201 ASN A O 1
ATOM 1564 N N . ASN A 1 202 ? 25.631 -8.510 -24.327 1.00 96.56 202 ASN A N 1
ATOM 1565 C CA . ASN A 1 202 ? 25.097 -8.959 -23.035 1.00 96.56 202 ASN A CA 1
ATOM 1566 C C . ASN A 1 202 ? 23.562 -8.770 -22.880 1.00 96.56 202 ASN A C 1
ATOM 1568 O O . ASN A 1 202 ? 23.059 -8.250 -21.875 1.00 96.56 202 ASN A O 1
ATOM 1572 N N . PRO A 1 203 ? 22.751 -9.203 -23.868 1.00 96.75 203 PRO A N 1
ATOM 1573 C CA . PRO A 1 203 ? 21.302 -9.009 -23.827 1.00 96.75 203 PRO A CA 1
ATOM 1574 C C . PRO A 1 203 ? 20.625 -9.762 -22.673 1.00 96.75 203 PRO A C 1
ATOM 1576 O O . PRO A 1 203 ? 19.589 -9.323 -22.162 1.00 96.75 203 PRO A O 1
ATOM 1579 N N . GLN A 1 204 ? 21.197 -10.888 -22.244 1.00 96.50 204 GLN A N 1
ATOM 1580 C CA . GLN A 1 204 ? 20.623 -11.709 -21.186 1.00 96.50 204 GLN A CA 1
ATOM 1581 C C . GLN A 1 204 ? 20.785 -11.054 -19.807 1.00 96.50 204 GLN A C 1
ATOM 1583 O O . GLN A 1 204 ? 19.903 -11.164 -18.953 1.00 96.50 204 GLN A O 1
ATOM 1588 N N . GLU A 1 205 ? 21.867 -10.313 -19.604 1.00 97.06 205 GLU A N 1
ATOM 1589 C CA . GLU A 1 205 ? 22.156 -9.534 -18.408 1.00 97.06 205 GLU A CA 1
ATOM 1590 C C . GLU A 1 205 ? 21.151 -8.389 -18.270 1.00 97.06 205 GLU A C 1
ATOM 1592 O O . GLU A 1 205 ? 20.573 -8.210 -17.197 1.00 97.06 205 GLU A O 1
ATOM 1597 N N . LEU A 1 206 ? 20.842 -7.682 -19.366 1.00 97.00 206 LEU A N 1
ATOM 1598 C CA . LEU A 1 206 ? 19.784 -6.668 -19.364 1.00 97.00 206 LEU A CA 1
ATOM 1599 C C . LEU A 1 206 ? 18.417 -7.283 -19.035 1.00 97.00 206 LEU A C 1
ATOM 1601 O O . LEU A 1 206 ? 17.674 -6.747 -18.212 1.00 97.00 206 LEU A O 1
ATOM 1605 N N . LYS A 1 207 ? 18.080 -8.426 -19.645 1.00 95.69 207 LYS A N 1
ATOM 1606 C CA . LYS A 1 207 ? 16.822 -9.136 -19.364 1.00 95.69 207 LYS A CA 1
ATOM 1607 C C . LYS A 1 207 ? 16.726 -9.530 -17.886 1.00 95.69 207 LYS A C 1
ATOM 1609 O O . LYS A 1 207 ? 15.686 -9.326 -17.262 1.00 95.69 207 LYS A O 1
ATOM 1614 N N . THR A 1 208 ? 17.821 -10.024 -17.314 1.00 93.81 208 THR A N 1
ATOM 1615 C CA . THR A 1 208 ? 17.924 -10.389 -15.894 1.00 93.81 208 THR A CA 1
ATOM 1616 C C . THR A 1 208 ? 17.765 -9.170 -14.985 1.00 93.81 208 THR A C 1
ATOM 1618 O O . THR A 1 208 ? 17.013 -9.231 -14.014 1.00 93.81 208 THR A O 1
ATOM 1621 N N . ALA A 1 209 ? 18.390 -8.040 -15.322 1.00 94.75 209 ALA A N 1
ATOM 1622 C CA . ALA A 1 209 ? 18.244 -6.794 -14.574 1.00 94.75 209 ALA A CA 1
ATOM 1623 C C . ALA A 1 209 ? 16.797 -6.269 -14.595 1.00 94.75 209 ALA A C 1
ATOM 1625 O O . ALA A 1 209 ? 16.290 -5.828 -13.564 1.00 94.75 209 ALA A O 1
ATOM 1626 N N . ILE A 1 210 ? 16.094 -6.374 -15.731 1.00 95.00 210 ILE A N 1
ATOM 1627 C CA . ILE A 1 210 ? 14.669 -6.010 -15.826 1.00 95.00 210 ILE A CA 1
ATOM 1628 C C . ILE A 1 210 ? 13.806 -6.946 -14.965 1.00 95.00 210 ILE A C 1
ATOM 1630 O O . ILE A 1 210 ? 12.916 -6.470 -14.261 1.00 95.00 210 ILE A O 1
ATOM 1634 N N . TYR A 1 211 ? 14.071 -8.258 -14.972 1.00 91.75 211 TYR A N 1
ATOM 1635 C CA . TYR A 1 211 ? 13.374 -9.200 -14.087 1.00 91.75 211 TYR A CA 1
ATOM 1636 C C . TYR A 1 211 ? 13.607 -8.888 -12.608 1.00 91.75 211 TYR A C 1
ATOM 1638 O O . TYR A 1 211 ? 12.671 -8.928 -11.808 1.00 91.75 211 TYR A O 1
ATOM 1646 N N . GLN A 1 212 ? 14.841 -8.549 -12.239 1.00 88.88 212 GLN A N 1
ATOM 1647 C CA . GLN A 1 212 ? 15.160 -8.189 -10.866 1.00 88.88 212 GLN A CA 1
ATOM 1648 C C . GLN A 1 212 ? 14.441 -6.903 -10.451 1.00 88.88 212 GLN A C 1
ATOM 1650 O O . GLN A 1 212 ? 13.834 -6.879 -9.382 1.00 88.88 212 GLN A O 1
ATOM 1655 N N . LEU A 1 213 ? 14.416 -5.891 -11.325 1.00 90.69 213 LEU A N 1
ATOM 1656 C CA . LEU A 1 213 ? 13.671 -4.653 -11.111 1.00 90.69 213 LEU A CA 1
ATOM 1657 C C . LEU A 1 213 ? 12.194 -4.936 -10.812 1.00 90.69 213 LEU A C 1
ATOM 1659 O O . LEU A 1 213 ? 11.683 -4.450 -9.813 1.00 90.69 213 LEU A O 1
ATOM 1663 N N . ILE A 1 214 ? 11.499 -5.745 -11.617 1.00 89.44 214 ILE A N 1
ATOM 1664 C CA . ILE A 1 214 ? 10.067 -6.016 -11.373 1.00 89.44 214 ILE A CA 1
ATOM 1665 C C . ILE A 1 214 ? 9.803 -6.923 -10.169 1.00 89.44 214 ILE A C 1
ATOM 1667 O O . ILE A 1 214 ? 8.696 -6.933 -9.634 1.00 89.44 214 ILE A O 1
ATOM 1671 N N . LYS A 1 215 ? 10.810 -7.681 -9.724 1.00 82.75 215 LYS A N 1
ATOM 1672 C CA . LYS A 1 215 ? 10.736 -8.491 -8.505 1.00 82.75 215 LYS A CA 1
ATOM 1673 C C . LYS A 1 215 ? 10.864 -7.633 -7.246 1.00 82.75 215 LYS A C 1
ATOM 1675 O O . LYS A 1 215 ? 10.302 -7.985 -6.203 1.00 82.75 215 LYS A O 1
ATOM 1680 N N . THR A 1 216 ? 11.609 -6.533 -7.308 1.00 77.75 216 THR A N 1
ATOM 1681 C CA . THR A 1 216 ? 11.851 -5.648 -6.159 1.00 77.75 216 THR A CA 1
ATOM 1682 C C . THR A 1 216 ? 10.954 -4.418 -6.156 1.00 77.75 216 THR A C 1
ATOM 1684 O O . THR A 1 216 ? 10.590 -3.954 -5.081 1.00 77.75 216 THR A O 1
ATOM 1687 N N . SER A 1 217 ? 10.548 -3.937 -7.327 1.00 83.19 217 SER A N 1
ATOM 1688 C CA . SER A 1 217 ? 9.703 -2.760 -7.495 1.00 83.19 217 SER A CA 1
ATOM 1689 C C . SER A 1 217 ? 8.237 -3.114 -7.693 1.00 83.19 217 SER A C 1
ATOM 1691 O O . SER A 1 217 ? 7.862 -4.190 -8.157 1.00 83.19 217 SER A O 1
ATOM 1693 N N . VAL A 1 218 ? 7.395 -2.150 -7.358 1.00 83.44 218 VAL A N 1
ATOM 1694 C CA . VAL A 1 218 ? 5.955 -2.220 -7.543 1.00 83.44 218 VAL A CA 1
ATOM 1695 C C . VAL A 1 218 ? 5.563 -1.791 -8.957 1.00 83.44 218 VAL A C 1
ATOM 1697 O O . VAL A 1 218 ? 6.139 -0.860 -9.523 1.00 83.44 218 VAL A O 1
ATOM 1700 N N . ALA A 1 219 ? 4.536 -2.442 -9.496 1.00 87.25 219 ALA A N 1
ATOM 1701 C CA . ALA A 1 219 ? 3.811 -2.024 -10.680 1.00 87.25 219 ALA A CA 1
ATOM 1702 C C . ALA A 1 219 ? 2.605 -1.156 -10.308 1.00 87.25 219 ALA A C 1
ATOM 1704 O O . ALA A 1 219 ? 1.794 -1.507 -9.453 1.00 87.25 219 ALA A O 1
ATOM 1705 N N . ILE A 1 220 ? 2.487 -0.028 -10.996 1.00 81.88 220 ILE A N 1
ATOM 1706 C CA . ILE A 1 220 ? 1.385 0.922 -10.878 1.00 81.88 220 ILE A CA 1
ATOM 1707 C 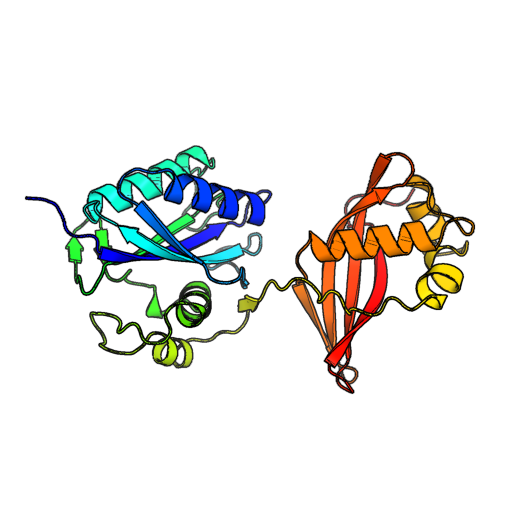C . ILE A 1 220 ? 0.597 0.855 -12.180 1.00 81.88 220 ILE A C 1
ATOM 1709 O O . ILE A 1 220 ? 1.185 0.941 -13.258 1.00 81.88 220 ILE A O 1
ATOM 1713 N N . GLU A 1 221 ? -0.718 0.701 -12.097 1.00 84.06 221 GLU A N 1
ATOM 1714 C CA . GLU A 1 221 ? -1.590 0.814 -13.266 1.00 84.06 221 GLU A CA 1
ATOM 1715 C C . GLU A 1 221 ? -1.524 2.238 -13.849 1.00 84.06 221 GLU A C 1
ATOM 1717 O O . GLU A 1 221 ? -1.603 3.217 -13.111 1.00 84.06 221 GLU A O 1
ATOM 1722 N N . ASP A 1 222 ? -1.331 2.359 -15.163 1.00 80.62 222 ASP A N 1
ATOM 1723 C CA . ASP A 1 222 ? -1.058 3.636 -15.840 1.00 80.62 222 ASP A CA 1
ATOM 1724 C C . ASP A 1 222 ? -2.193 4.050 -16.788 1.00 80.62 222 ASP A C 1
ATOM 1726 O O . ASP A 1 222 ? -2.652 5.188 -16.757 1.00 80.62 222 ASP A O 1
ATOM 1730 N N . SER A 1 223 ? -2.661 3.137 -17.642 1.00 85.62 223 SER A N 1
ATOM 1731 C CA . SER A 1 223 ? -3.751 3.390 -18.596 1.00 85.62 223 SER A CA 1
ATOM 1732 C C . SER A 1 223 ? -4.353 2.080 -19.110 1.00 85.62 223 SER A C 1
ATOM 1734 O O . SER A 1 223 ? -3.841 1.002 -18.825 1.00 85.62 223 SER A O 1
ATOM 1736 N N . ASN A 1 224 ? -5.435 2.145 -19.885 1.00 89.56 224 ASN A N 1
ATOM 1737 C CA . ASN A 1 224 ? -6.068 0.975 -20.493 1.00 89.56 224 ASN A CA 1
ATOM 1738 C C . ASN A 1 224 ? -6.483 1.278 -21.939 1.00 89.56 224 ASN A C 1
ATOM 1740 O O . ASN A 1 224 ? -6.838 2.414 -22.257 1.00 89.56 224 ASN A O 1
ATOM 1744 N N . ASN A 1 225 ? -6.454 0.270 -22.810 1.00 92.50 225 ASN A N 1
ATOM 1745 C CA . ASN A 1 225 ? -6.991 0.357 -24.168 1.00 92.50 225 ASN A CA 1
ATOM 1746 C C . ASN A 1 225 ? -7.601 -0.982 -24.628 1.00 92.50 225 ASN A C 1
ATOM 1748 O O . ASN A 1 225 ? -7.793 -1.904 -23.838 1.00 92.50 225 ASN A O 1
ATOM 1752 N N . GLU A 1 226 ? -7.915 -1.100 -25.920 1.00 94.38 226 GLU A N 1
ATOM 1753 C CA . GLU A 1 226 ? -8.511 -2.311 -26.502 1.00 94.38 226 GLU A CA 1
ATOM 1754 C C . GLU A 1 226 ? -7.653 -3.584 -26.339 1.00 94.38 226 GLU A C 1
ATOM 1756 O O . GLU A 1 226 ? -8.200 -4.686 -26.263 1.00 94.38 226 GLU A O 1
ATOM 1761 N N . TYR A 1 227 ? -6.327 -3.444 -26.216 1.00 93.88 227 TYR A N 1
ATOM 1762 C CA . TYR A 1 227 ? -5.377 -4.555 -26.086 1.00 93.88 227 TYR A CA 1
ATOM 1763 C C . TYR A 1 227 ? -5.149 -4.989 -24.630 1.00 93.88 227 TYR A C 1
ATOM 1765 O O . TYR A 1 227 ? -4.693 -6.114 -24.389 1.00 93.88 227 TYR A O 1
ATOM 1773 N N . GLY A 1 228 ? -5.469 -4.130 -23.660 1.00 94.38 228 GLY A N 1
ATOM 1774 C CA . GLY A 1 228 ? -5.379 -4.419 -22.232 1.00 94.38 228 GLY A CA 1
ATOM 1775 C C . GLY A 1 228 ? -4.878 -3.246 -21.393 1.00 94.38 228 GLY A C 1
ATOM 1776 O O . GLY A 1 228 ? -4.777 -2.108 -21.857 1.00 94.38 228 GLY A O 1
ATOM 1777 N N . THR A 1 229 ? -4.538 -3.560 -20.146 1.00 91.88 229 THR A N 1
ATOM 1778 C CA . THR A 1 229 ? -4.165 -2.579 -19.124 1.00 91.88 229 THR A CA 1
ATOM 1779 C C . THR A 1 229 ? -2.650 -2.400 -19.065 1.00 91.88 229 THR A C 1
ATOM 1781 O O . THR A 1 229 ? -1.899 -3.371 -18.934 1.00 91.88 229 THR A O 1
ATOM 1784 N N . PHE A 1 230 ? -2.189 -1.157 -19.146 1.00 93.56 230 PHE A N 1
ATOM 1785 C CA . PHE A 1 230 ? -0.788 -0.783 -19.021 1.00 93.56 230 PHE A CA 1
ATOM 1786 C C . PHE A 1 230 ? -0.405 -0.564 -17.566 1.00 93.56 230 PHE A C 1
ATOM 1788 O O . PHE A 1 230 ? -1.120 0.083 -16.806 1.00 93.56 230 PHE A O 1
ATOM 1795 N N . TYR A 1 231 ? 0.780 -1.050 -17.221 1.00 92.38 231 TYR A N 1
ATOM 1796 C CA . TYR A 1 231 ? 1.412 -0.869 -15.927 1.00 92.38 231 TYR A CA 1
ATOM 1797 C C . TYR A 1 231 ? 2.792 -0.256 -16.114 1.00 92.38 231 TYR A C 1
ATOM 1799 O O . TYR A 1 231 ? 3.498 -0.548 -17.085 1.00 92.38 231 TYR A O 1
ATOM 1807 N N . ARG A 1 232 ? 3.205 0.558 -15.151 1.00 91.75 232 ARG A N 1
ATOM 1808 C CA . ARG A 1 232 ? 4.558 1.094 -15.051 1.00 91.75 232 ARG A CA 1
ATOM 1809 C C . ARG A 1 232 ? 5.249 0.555 -13.807 1.00 91.75 232 ARG A C 1
ATOM 1811 O O . ARG A 1 232 ? 4.643 0.502 -12.745 1.00 91.75 232 ARG A O 1
ATOM 1818 N N . VAL A 1 233 ? 6.516 0.185 -13.936 1.00 90.88 233 VAL A N 1
ATOM 1819 C CA . VAL A 1 233 ? 7.380 -0.169 -12.804 1.00 90.88 233 VAL A CA 1
ATOM 1820 C C . VAL A 1 233 ? 8.566 0.779 -12.816 1.00 90.88 233 VAL A C 1
ATOM 1822 O O . VAL A 1 233 ? 9.276 0.872 -13.821 1.00 90.88 233 VAL A O 1
ATOM 1825 N N . GLU A 1 234 ? 8.771 1.482 -11.708 1.00 90.50 234 GLU A N 1
ATOM 1826 C CA . GLU A 1 234 ? 9.881 2.416 -11.532 1.00 90.50 234 GLU A CA 1
ATOM 1827 C C . GLU A 1 234 ? 10.897 1.885 -10.525 1.00 90.50 234 GLU A C 1
ATOM 1829 O O . GLU A 1 234 ? 10.542 1.207 -9.559 1.00 90.50 234 GLU A O 1
ATOM 1834 N N . GLY A 1 235 ? 12.172 2.194 -10.743 1.00 89.06 235 GLY A N 1
ATOM 1835 C CA . GLY A 1 235 ? 13.232 1.834 -9.808 1.00 89.06 235 GLY A CA 1
ATOM 1836 C C . GLY A 1 235 ? 14.612 1.849 -10.442 1.00 89.06 235 GLY A C 1
ATOM 1837 O O . GLY A 1 235 ? 14.810 2.393 -11.532 1.00 89.06 235 GLY A O 1
ATOM 1838 N N . GLU A 1 236 ? 15.561 1.249 -9.733 1.00 91.31 236 GLU A N 1
ATOM 1839 C CA . GLU A 1 236 ? 16.951 1.140 -10.156 1.00 91.31 236 GLU A CA 1
ATOM 1840 C C . GLU A 1 236 ? 17.183 -0.127 -10.982 1.00 91.31 236 GLU A C 1
ATOM 1842 O O . GLU A 1 236 ? 16.997 -1.252 -10.518 1.00 91.31 236 GLU A O 1
ATOM 1847 N N . LEU A 1 237 ? 17.628 0.062 -12.221 1.00 94.12 237 LEU A N 1
ATOM 1848 C CA . LEU A 1 237 ? 18.180 -0.997 -13.050 1.00 94.12 237 LEU A CA 1
ATOM 1849 C C . LEU A 1 237 ? 19.668 -1.148 -12.712 1.00 94.12 237 LEU A C 1
ATOM 1851 O O . LEU A 1 237 ? 20.462 -0.257 -13.019 1.00 94.12 237 LEU A O 1
ATOM 1855 N N . ILE A 1 238 ? 20.035 -2.262 -12.080 1.00 93.00 238 ILE A N 1
ATOM 1856 C CA . ILE A 1 238 ? 21.410 -2.531 -11.640 1.00 93.00 238 ILE A CA 1
ATOM 1857 C C . ILE A 1 238 ? 22.272 -2.908 -12.846 1.00 93.00 238 ILE A C 1
ATOM 1859 O O . ILE A 1 238 ? 22.013 -3.919 -13.500 1.00 93.00 238 ILE A O 1
ATOM 1863 N N . GLY A 1 239 ? 23.282 -2.090 -13.142 1.00 92.12 239 GLY A N 1
ATOM 1864 C CA . GLY A 1 239 ? 24.212 -2.305 -14.247 1.00 92.12 239 GLY A CA 1
ATOM 1865 C C . GLY A 1 239 ? 25.278 -3.358 -13.971 1.00 92.12 239 GLY A C 1
ATOM 1866 O O . GLY A 1 239 ? 25.695 -3.560 -12.830 1.00 92.12 239 GLY A O 1
ATOM 1867 N N . ILE A 1 240 ? 25.798 -3.970 -15.038 1.00 94.44 240 ILE A N 1
ATOM 1868 C CA . ILE A 1 240 ? 26.913 -4.928 -14.944 1.00 94.44 240 ILE A CA 1
ATOM 1869 C C . ILE A 1 240 ? 28.211 -4.270 -14.455 1.00 94.44 240 ILE A C 1
ATOM 1871 O O . ILE A 1 240 ? 29.077 -4.928 -13.888 1.00 94.44 240 ILE A O 1
ATOM 1875 N N . ASN A 1 241 ? 28.335 -2.956 -14.647 1.00 94.06 241 ASN A N 1
ATOM 1876 C CA . ASN A 1 241 ? 29.462 -2.145 -14.196 1.00 94.06 241 ASN A CA 1
ATOM 1877 C C . ASN A 1 241 ? 29.215 -1.500 -12.816 1.00 94.06 241 ASN A C 1
ATOM 1879 O O . ASN A 1 241 ? 29.867 -0.513 -12.486 1.00 94.06 241 ASN A O 1
ATOM 1883 N N . GLN A 1 242 ? 28.253 -2.023 -12.041 1.00 88.44 242 GLN A N 1
ATOM 1884 C CA . GLN A 1 242 ? 27.807 -1.505 -10.737 1.00 88.44 242 GLN A CA 1
ATOM 1885 C C . GLN A 1 242 ? 27.215 -0.089 -10.762 1.00 88.44 242 GLN A C 1
ATOM 1887 O O . GLN A 1 242 ? 26.962 0.500 -9.711 1.00 88.44 242 GLN A O 1
ATOM 1892 N N . ARG A 1 243 ? 26.955 0.474 -11.946 1.00 92.75 243 ARG A N 1
ATOM 1893 C CA . ARG A 1 243 ? 26.229 1.734 -12.070 1.00 92.75 243 ARG A CA 1
ATOM 1894 C C . ARG A 1 243 ? 24.740 1.460 -12.226 1.00 92.75 243 ARG A C 1
ATOM 1896 O O . ARG A 1 243 ? 24.320 0.820 -13.188 1.00 92.75 243 ARG A O 1
ATOM 1903 N N . ASN A 1 244 ? 23.945 2.010 -11.318 1.00 92.12 244 ASN A N 1
ATOM 1904 C CA . ASN A 1 244 ? 22.492 1.906 -11.379 1.00 92.12 244 ASN A CA 1
ATOM 1905 C C . ASN A 1 244 ? 21.910 3.000 -12.282 1.00 92.12 244 ASN A C 1
ATOM 1907 O O . ASN A 1 244 ? 22.417 4.125 -12.330 1.00 92.12 244 ASN A O 1
ATOM 1911 N N . LEU A 1 245 ? 20.841 2.668 -13.003 1.00 93.88 245 LEU A N 1
ATOM 1912 C CA . LEU A 1 245 ? 20.065 3.620 -13.798 1.00 93.88 245 LEU A CA 1
ATOM 1913 C C . LEU A 1 245 ? 18.653 3.727 -13.236 1.00 93.88 245 LEU A C 1
ATOM 1915 O O . LEU A 1 245 ? 17.983 2.711 -13.071 1.00 93.88 245 LEU A O 1
ATOM 1919 N N . LEU A 1 246 ? 18.166 4.947 -13.011 1.00 91.56 246 LEU A N 1
ATOM 1920 C CA . LEU A 1 246 ? 16.763 5.166 -12.670 1.00 91.56 246 LEU A CA 1
ATOM 1921 C C . LEU A 1 246 ? 15.896 5.069 -13.923 1.00 91.56 246 LEU A C 1
ATOM 1923 O O . LEU A 1 246 ? 16.056 5.826 -14.888 1.00 91.56 246 LEU A O 1
ATOM 1927 N N . VAL A 1 247 ? 14.960 4.126 -13.909 1.00 94.75 247 VAL A N 1
ATOM 1928 C CA . VAL A 1 247 ? 14.159 3.782 -15.083 1.00 94.75 247 VAL A CA 1
ATOM 1929 C C . VAL A 1 247 ? 12.676 3.691 -14.760 1.00 94.75 247 VAL A C 1
ATOM 1931 O O . VAL A 1 247 ? 12.276 3.364 -13.645 1.00 94.75 247 VAL A O 1
ATOM 1934 N N . THR A 1 248 ? 11.863 3.920 -15.787 1.00 93.94 248 THR A N 1
ATOM 1935 C CA . THR A 1 248 ? 10.455 3.529 -15.837 1.00 93.94 248 THR A CA 1
ATOM 1936 C C . THR A 1 248 ? 10.312 2.455 -16.914 1.00 93.94 248 THR A C 1
ATOM 1938 O O . THR A 1 248 ? 10.596 2.694 -18.092 1.00 93.94 248 THR A O 1
ATOM 1941 N N . THR A 1 249 ? 9.860 1.265 -16.534 1.00 95.12 249 THR A N 1
ATOM 1942 C CA . THR A 1 249 ? 9.485 0.195 -17.469 1.00 95.12 249 THR A CA 1
ATOM 1943 C C . THR A 1 249 ? 7.979 0.168 -17.661 1.00 95.12 249 THR A C 1
ATOM 1945 O O . THR A 1 249 ? 7.233 0.439 -16.728 1.00 95.12 249 THR A O 1
ATOM 1948 N N . ILE A 1 250 ? 7.540 -0.129 -18.881 1.00 95.31 250 ILE A N 1
ATOM 1949 C CA . ILE A 1 250 ? 6.136 -0.177 -19.283 1.00 95.31 250 ILE A CA 1
ATOM 1950 C C . ILE A 1 250 ? 5.790 -1.607 -19.667 1.00 95.31 250 ILE A C 1
ATOM 1952 O O . ILE A 1 250 ? 6.507 -2.246 -20.445 1.00 95.31 250 ILE A O 1
ATOM 1956 N N . TRP A 1 251 ? 4.664 -2.071 -19.151 1.00 96.00 251 TRP A N 1
ATOM 1957 C CA . TRP A 1 251 ? 4.169 -3.430 -19.275 1.00 96.00 251 TRP A CA 1
ATOM 1958 C C . TRP A 1 251 ? 2.705 -3.401 -19.682 1.00 96.00 251 TRP A C 1
ATOM 1960 O O . TRP A 1 251 ? 1.982 -2.480 -19.320 1.00 96.00 251 TRP A O 1
ATOM 1970 N N . LEU A 1 252 ? 2.266 -4.407 -20.426 1.00 96.12 252 LEU A N 1
ATOM 1971 C CA . LEU A 1 252 ? 0.874 -4.589 -20.820 1.00 96.12 252 LEU A CA 1
ATOM 1972 C C . LEU A 1 252 ? 0.372 -5.906 -20.240 1.00 96.12 252 LEU A C 1
ATOM 1974 O O . LEU A 1 252 ? 0.906 -6.959 -20.589 1.00 96.12 252 LEU A O 1
ATOM 1978 N N . LYS A 1 253 ? -0.667 -5.861 -19.405 1.00 95.12 253 LYS A N 1
ATOM 1979 C CA . LYS A 1 253 ? -1.481 -7.034 -19.085 1.00 95.12 253 LYS A CA 1
ATOM 1980 C C . LYS A 1 253 ? -2.438 -7.257 -20.248 1.00 95.12 253 LYS A C 1
ATOM 1982 O O . LYS A 1 253 ? -3.420 -6.531 -20.403 1.00 95.12 253 LYS A O 1
ATOM 1987 N N . ARG A 1 254 ? -2.116 -8.219 -21.110 1.00 95.06 254 ARG A N 1
ATOM 1988 C CA . ARG A 1 254 ? -2.862 -8.451 -22.351 1.00 95.06 254 ARG A CA 1
ATOM 1989 C C . ARG A 1 254 ? -4.252 -8.987 -22.044 1.00 95.06 254 ARG A C 1
ATOM 1991 O O . ARG A 1 254 ? -4.394 -9.943 -21.289 1.00 95.06 254 ARG A O 1
ATOM 1998 N N . LYS A 1 255 ? -5.270 -8.439 -22.702 1.00 92.56 255 LYS A N 1
ATOM 1999 C CA . LYS A 1 255 ? -6.660 -8.885 -22.528 1.00 92.56 255 LYS A CA 1
ATOM 2000 C C . LYS A 1 255 ? -6.901 -10.316 -23.026 1.00 92.56 255 LYS A C 1
ATOM 2002 O O . LYS A 1 255 ? -7.764 -11.005 -22.499 1.00 92.56 255 LYS A O 1
ATOM 2007 N N . ILE A 1 256 ? -6.140 -10.756 -24.032 1.00 93.88 256 ILE A N 1
ATOM 2008 C CA . ILE A 1 256 ? -6.336 -12.054 -24.696 1.00 93.88 256 ILE A CA 1
ATOM 2009 C C . ILE A 1 256 ? -6.005 -13.256 -23.801 1.00 93.88 256 ILE A C 1
ATOM 2011 O O . ILE A 1 256 ? -6.645 -14.294 -23.920 1.00 93.88 256 ILE A O 1
ATOM 2015 N N . ASP A 1 257 ? -5.016 -13.126 -22.915 1.00 93.19 257 ASP A N 1
ATOM 2016 C CA . ASP A 1 257 ? -4.518 -14.245 -22.109 1.00 93.19 257 ASP A CA 1
ATOM 2017 C C . ASP A 1 257 ? -4.087 -13.860 -20.688 1.00 93.19 257 ASP A C 1
ATOM 2019 O O . ASP A 1 257 ? -3.519 -14.680 -19.971 1.00 93.19 257 ASP A O 1
ATOM 2023 N N . ASN A 1 258 ? -4.351 -12.619 -20.271 1.00 88.38 258 ASN A N 1
ATOM 2024 C CA . ASN A 1 258 ? -3.992 -12.052 -18.969 1.00 88.38 258 ASN A CA 1
ATOM 2025 C C . ASN A 1 258 ? -2.492 -12.064 -18.635 1.00 88.38 258 ASN A C 1
ATOM 2027 O O . ASN A 1 258 ? -2.125 -11.735 -17.504 1.00 88.38 258 ASN A O 1
ATOM 2031 N N . LYS A 1 259 ? -1.613 -12.378 -19.596 1.00 92.88 259 LYS A N 1
ATOM 2032 C CA . LYS A 1 259 ? -0.166 -12.354 -19.375 1.00 92.88 259 LYS A CA 1
ATOM 2033 C C . LYS A 1 259 ? 0.372 -10.936 -19.439 1.00 92.88 259 LYS A C 1
ATOM 2035 O O . LYS A 1 259 ? -0.046 -10.123 -20.268 1.00 92.88 259 LYS A O 1
ATOM 2040 N N . PHE A 1 260 ? 1.351 -10.661 -18.587 1.00 94.81 260 PHE A N 1
ATOM 2041 C CA . PHE A 1 260 ? 2.108 -9.421 -18.642 1.00 94.81 260 PHE A CA 1
ATOM 2042 C C . PHE A 1 260 ? 3.193 -9.524 -19.704 1.00 94.81 260 PHE A C 1
ATOM 2044 O O . PHE A 1 260 ? 3.936 -10.501 -19.750 1.00 94.81 260 PHE A O 1
ATOM 2051 N N . GLN A 1 261 ? 3.300 -8.504 -20.549 1.00 96.75 261 GLN A N 1
ATOM 2052 C CA . GLN A 1 261 ? 4.343 -8.402 -21.558 1.00 96.75 261 GLN A CA 1
ATOM 2053 C C . GLN A 1 261 ? 5.075 -7.070 -21.437 1.00 96.75 261 GLN A C 1
ATOM 2055 O O . GLN A 1 261 ? 4.456 -6.006 -21.394 1.00 96.75 261 GLN A O 1
ATOM 2060 N N . PHE A 1 262 ? 6.401 -7.126 -21.446 1.00 97.06 262 PHE A N 1
ATOM 2061 C CA . PHE A 1 262 ? 7.256 -5.953 -21.513 1.00 97.06 262 PHE A CA 1
ATOM 2062 C C . PHE A 1 262 ? 7.053 -5.199 -22.831 1.00 97.06 262 PHE A C 1
ATOM 2064 O O . PHE A 1 262 ? 7.156 -5.764 -23.925 1.00 97.06 262 PHE A O 1
ATOM 2071 N N . ILE A 1 263 ? 6.794 -3.898 -22.728 1.00 96.50 263 ILE A N 1
ATOM 2072 C CA . ILE A 1 263 ? 6.603 -3.010 -23.877 1.00 96.50 263 ILE A CA 1
ATOM 2073 C C . ILE A 1 263 ? 7.877 -2.223 -24.160 1.00 96.50 263 ILE A C 1
ATOM 2075 O O . ILE A 1 263 ? 8.339 -2.193 -25.310 1.00 96.50 263 ILE A O 1
ATOM 2079 N N . THR A 1 264 ? 8.423 -1.568 -23.130 1.00 95.44 264 THR A N 1
ATOM 2080 C CA . THR A 1 264 ? 9.626 -0.736 -23.232 1.00 95.44 264 THR A CA 1
ATOM 2081 C C . THR A 1 264 ? 10.182 -0.337 -21.862 1.00 95.44 264 THR A C 1
ATOM 2083 O O . THR A 1 264 ? 9.486 -0.378 -20.856 1.00 95.44 264 THR A O 1
ATOM 2086 N N . LEU A 1 265 ? 11.418 0.160 -21.854 1.00 94.69 265 LEU A N 1
ATOM 2087 C CA . LEU A 1 265 ? 12.039 0.913 -20.764 1.00 94.69 265 LEU A CA 1
ATOM 2088 C C . LEU A 1 265 ? 12.329 2.352 -21.223 1.00 94.69 265 LEU A C 1
ATOM 2090 O O . LEU A 1 265 ? 12.553 2.574 -22.417 1.00 94.69 265 LEU A O 1
ATOM 2094 N N . LYS A 1 266 ? 12.310 3.322 -20.305 1.00 91.62 266 LYS A N 1
ATOM 2095 C CA . LYS A 1 266 ? 12.779 4.703 -20.517 1.00 91.62 266 LYS A CA 1
ATOM 2096 C C . LYS A 1 266 ? 13.485 5.245 -19.259 1.00 91.62 266 LYS A C 1
ATOM 2098 O O . LYS A 1 266 ? 13.191 4.751 -18.171 1.00 91.62 266 LYS A O 1
ATOM 2103 N N . PRO A 1 267 ? 14.372 6.250 -19.381 1.00 90.19 267 PRO A N 1
ATOM 2104 C CA . PRO A 1 267 ? 14.892 6.977 -18.223 1.00 90.19 267 PRO A CA 1
ATOM 2105 C C . PRO A 1 267 ? 13.747 7.603 -17.418 1.00 90.19 267 PRO A C 1
ATOM 2107 O O . PRO A 1 267 ? 12.770 8.081 -18.008 1.00 90.19 267 PRO A O 1
ATOM 2110 N N . LYS A 1 268 ? 13.860 7.617 -16.088 1.00 84.00 268 LYS A N 1
ATOM 2111 C CA . LYS A 1 268 ? 12.915 8.347 -15.231 1.00 84.00 268 LYS A CA 1
ATOM 2112 C C . LYS A 1 268 ? 13.139 9.860 -15.404 1.00 84.00 268 LYS A C 1
ATOM 2114 O O . LYS A 1 268 ? 14.280 10.311 -15.496 1.00 84.00 268 LYS A O 1
ATOM 2119 N N . GLN A 1 269 ? 12.067 10.653 -15.510 1.00 60.81 269 GLN A N 1
ATOM 2120 C CA . GLN A 1 269 ? 12.175 12.109 -15.704 1.00 60.81 269 GLN A CA 1
ATOM 2121 C C . GLN A 1 269 ? 12.951 12.750 -14.540 1.00 60.81 269 GLN A C 1
ATOM 2123 O O . GLN A 1 269 ? 12.531 12.659 -13.391 1.00 60.81 269 GLN A O 1
ATOM 2128 N N . GLY A 1 270 ? 14.087 13.375 -14.863 1.00 49.84 270 GLY A N 1
ATOM 2129 C CA . GLY A 1 270 ? 15.054 13.938 -13.910 1.00 49.84 270 GLY A CA 1
ATOM 2130 C C . GLY A 1 270 ? 16.482 13.868 -14.457 1.00 49.84 270 GLY A C 1
ATOM 2131 O O . GLY A 1 270 ? 17.221 14.844 -14.381 1.00 49.84 270 GLY A O 1
ATOM 2132 N N . ASP A 1 271 ? 16.800 12.782 -15.166 1.00 42.66 271 ASP A N 1
ATOM 2133 C CA . ASP A 1 271 ? 18.032 12.648 -15.939 1.00 42.66 271 ASP A CA 1
ATOM 2134 C C . ASP A 1 271 ? 17.762 13.045 -17.391 1.00 42.66 271 ASP A C 1
ATOM 2136 O O . ASP A 1 271 ? 17.344 12.234 -18.224 1.00 42.66 271 ASP A O 1
ATOM 2140 N N . LYS A 1 272 ? 17.968 14.326 -17.721 1.00 32.50 272 LYS A N 1
ATOM 2141 C CA . LYS A 1 272 ? 18.054 14.720 -19.130 1.00 32.50 272 LYS A CA 1
ATOM 2142 C C . LYS A 1 272 ? 19.189 13.919 -19.767 1.00 32.50 272 LYS A C 1
ATOM 2144 O O . LYS A 1 272 ? 20.334 13.977 -19.321 1.00 32.50 272 LYS A O 1
ATOM 2149 N N . VAL A 1 273 ? 18.861 13.179 -20.821 1.00 36.91 273 VAL A N 1
ATOM 2150 C CA . VAL A 1 273 ? 19.852 12.683 -21.773 1.00 36.91 273 VAL A CA 1
ATOM 2151 C C . VAL A 1 273 ? 20.455 13.929 -22.425 1.00 36.91 273 VAL A C 1
ATOM 2153 O O . VAL A 1 273 ? 19.785 14.578 -23.225 1.00 36.91 273 VAL A O 1
ATOM 2156 N N . GLN A 1 274 ? 21.651 14.322 -21.980 1.00 34.16 274 GLN A N 1
ATOM 2157 C CA . GLN A 1 274 ? 22.568 15.087 -22.825 1.00 34.16 274 GLN A CA 1
ATOM 2158 C C . GLN A 1 274 ? 23.011 14.201 -23.985 1.00 34.16 274 GLN A C 1
ATOM 2160 O O . GLN A 1 274 ? 23.270 12.998 -23.724 1.00 34.16 274 GLN A O 1
#

pLDDT: mean 91.47, std 10.36, range [32.5, 98.81]

Sequence (274 aa):
MKQGSFPVAIALGSNLGESISILENALVELNHTPGITLVSRSSWYQTKPIGPPQPDYINGCALLDVELTPKALLDTLLNIEAKAGRIRREKWGPRTLDLDLLLYGNLILNTPTLEIPHPRMKERAFVLVPLAEIAPDWLEPVSQKAIALLVEQVDCTGVSLLSKLPIDAIIPDDKITKYLLILRDHNDKSKFLAKAGFDQNNPQELKTAIYQLIKTSVAIEDSNNEYGTFYRVEGELIGINQRNLLVTTIWLKRKIDNKFQFITLKPKQGDKVQ